Protein AF-G9XHH0-F1 (afdb_monomer_lite)

Organism: NCBI:txid537010

Radius of gyration: 27.5 Å; chains: 1; bounding box: 65×53×98 Å

Sequence (251 aa):
MNNGLTACKVCGEEVAKGAKACPKCGADNRSFFARHKVLTVILAFILLGSAGSVLGEDGNKSELTSEPVTLTPQVEVSDIESPTTPTPPVVQQEGLNVGQDTDTPLEKPIELDSETKERIKAKLDKLEALEKLEEQKNFMMCIAQDDLEGYTWGEECLYPDTWKQAYMKANYNGNLVLSILGSDLDIYLAFGNSEYSLVWASADLTYEAFKSGKMEEVMPREQYDKIVNRLNAVKKRLGFLYAKREYIIED

pLDDT: mean 70.55, std 23.29, range [23.98, 97.19]

Foldseek 3Di:
DPPQWDAAPPPRDTDGNPDQADPPPRHGRDDPCVVCVVVVVLVVCVVVVVVVPPPDDDDDDDDPDDDDDDDDDDDDDDDDDDDDDDDDDDDDDDDDDPDDDDDDDDDDPPPQDPVNVVVVVVVVVVVVVVVVVVVLLLQLLLQVQLQLVCLVVVHDHDCNVVSVVLCVVVVNDPLVSSVVVSVQLVVCVVPVDGPVNVSNVSSNSVVVCVVVVVVVVVDDPVVVVVVLVSSQVSSVVCCVVPDDDDDRPDD

Structure (mmCIF, N/CA/C/O backbone):
data_AF-G9XHH0-F1
#
_entry.id   AF-G9XHH0-F1
#
loop_
_atom_site.group_PDB
_atom_site.id
_atom_site.type_symbol
_atom_site.label_atom_id
_atom_site.label_alt_id
_atom_site.label_comp_id
_atom_site.label_asym_id
_atom_site.label_entity_id
_atom_site.label_seq_id
_atom_site.pdbx_PDB_ins_code
_atom_site.Cartn_x
_atom_site.Cartn_y
_atom_site.Cartn_z
_atom_site.occupancy
_atom_site.B_iso_or_equiv
_atom_site.auth_seq_id
_atom_site.auth_comp_id
_atom_site.auth_asym_id
_atom_site.auth_atom_id
_atom_site.pdbx_PDB_model_num
ATOM 1 N N . MET A 1 1 ? -5.392 6.181 -47.393 1.00 38.31 1 MET A N 1
ATOM 2 C CA . MET A 1 1 ? -4.781 4.917 -46.930 1.00 38.31 1 MET A CA 1
ATOM 3 C C . MET A 1 1 ? -4.072 5.230 -45.630 1.00 38.31 1 MET A C 1
ATOM 5 O O . MET A 1 1 ? -3.113 5.987 -45.647 1.00 38.31 1 MET A O 1
ATOM 9 N N . ASN A 1 2 ? -4.611 4.780 -44.498 1.00 47.97 2 ASN A N 1
ATOM 10 C CA . ASN A 1 2 ? -4.023 5.083 -43.197 1.00 47.97 2 ASN A CA 1
ATOM 11 C C . ASN A 1 2 ? -3.006 3.989 -42.914 1.00 47.97 2 ASN A C 1
ATOM 13 O O . ASN A 1 2 ? -3.394 2.876 -42.568 1.00 47.97 2 ASN A O 1
ATOM 17 N N . ASN A 1 3 ? -1.729 4.290 -43.126 1.00 57.91 3 ASN A N 1
ATOM 18 C CA . ASN A 1 3 ? -0.643 3.340 -42.923 1.00 57.91 3 ASN A CA 1
ATOM 19 C C . ASN A 1 3 ? -0.745 2.824 -41.482 1.00 57.91 3 ASN A C 1
ATOM 21 O O . ASN A 1 3 ? -0.647 3.585 -40.513 1.00 57.91 3 ASN A O 1
ATOM 25 N N . GLY A 1 4 ? -1.076 1.541 -41.348 1.00 67.06 4 GLY A N 1
ATOM 26 C CA . GLY A 1 4 ? -1.374 0.877 -40.083 1.00 67.06 4 GLY A CA 1
ATOM 27 C C . GLY A 1 4 ? -0.122 0.606 -39.263 1.00 67.06 4 GLY A C 1
ATOM 28 O O . GLY A 1 4 ? -0.042 -0.446 -38.649 1.00 67.06 4 GLY A O 1
ATOM 29 N N . LEU A 1 5 ? 0.858 1.507 -39.286 1.00 78.19 5 LEU A N 1
ATOM 30 C CA . LEU A 1 5 ? 2.172 1.358 -38.676 1.00 78.19 5 LEU A CA 1
ATOM 31 C C . LEU A 1 5 ? 2.407 2.513 -37.690 1.00 78.19 5 LEU A C 1
ATOM 33 O O . LEU A 1 5 ? 1.898 3.621 -37.868 1.00 78.19 5 LEU A O 1
ATOM 37 N N . THR A 1 6 ? 3.119 2.229 -36.609 1.00 80.19 6 THR A N 1
ATOM 38 C CA . THR A 1 6 ? 3.572 3.155 -35.572 1.00 80.19 6 THR A CA 1
ATOM 39 C C . THR A 1 6 ? 5.026 2.835 -35.253 1.00 80.19 6 THR A C 1
ATOM 41 O O . THR A 1 6 ? 5.406 1.668 -35.244 1.00 80.19 6 THR A O 1
ATOM 44 N N . ALA A 1 7 ? 5.844 3.846 -34.972 1.00 81.44 7 ALA A N 1
ATOM 45 C CA . ALA A 1 7 ? 7.230 3.614 -34.581 1.00 81.44 7 ALA A CA 1
ATOM 46 C C . ALA A 1 7 ? 7.304 2.949 -33.195 1.00 81.44 7 ALA A C 1
ATOM 48 O O . ALA A 1 7 ? 6.532 3.276 -32.286 1.00 81.44 7 ALA A O 1
ATOM 49 N N . CYS A 1 8 ? 8.236 2.014 -33.030 1.00 81.62 8 CYS A N 1
ATOM 50 C CA . CYS A 1 8 ? 8.561 1.420 -31.747 1.00 81.62 8 CYS A CA 1
ATOM 51 C C . CYS A 1 8 ? 9.197 2.473 -30.840 1.00 81.62 8 CYS A C 1
ATOM 53 O O . CYS A 1 8 ? 10.160 3.130 -31.225 1.00 81.62 8 CYS A O 1
ATOM 55 N N . LYS A 1 9 ? 8.711 2.569 -29.600 1.00 76.12 9 LYS A N 1
ATOM 56 C CA . LYS A 1 9 ? 9.161 3.576 -28.626 1.00 76.12 9 LYS A CA 1
ATOM 57 C C . LYS A 1 9 ? 10.628 3.429 -28.206 1.00 76.12 9 LYS A C 1
ATOM 59 O O . LYS A 1 9 ? 11.198 4.377 -27.687 1.00 76.12 9 LYS A O 1
ATOM 64 N N . VAL A 1 10 ? 11.216 2.246 -28.398 1.00 80.88 10 VAL A N 1
ATOM 65 C CA . VAL A 1 10 ? 12.577 1.920 -27.939 1.00 80.88 10 VAL A CA 1
ATOM 66 C C . VAL A 1 10 ? 13.574 1.895 -29.091 1.00 80.88 10 VAL A C 1
ATOM 68 O O . VAL A 1 10 ? 14.634 2.498 -28.999 1.00 80.88 10 VAL A O 1
ATOM 71 N N . CYS A 1 11 ? 13.250 1.192 -30.180 1.00 82.44 11 CYS A N 1
ATOM 72 C CA . CYS A 1 11 ? 14.187 1.003 -31.292 1.00 82.44 11 CYS A CA 1
ATOM 73 C C . CYS A 1 11 ? 13.839 1.801 -32.555 1.00 82.44 11 CYS A C 1
ATOM 75 O O . CYS A 1 11 ? 14.568 1.706 -33.538 1.00 82.44 11 CYS A O 1
ATOM 77 N N . GLY A 1 12 ? 12.728 2.546 -32.559 1.00 81.06 12 GLY A N 1
ATOM 78 C CA . GLY A 1 12 ? 12.307 3.383 -33.687 1.00 81.06 12 GLY A CA 1
ATOM 79 C C . GLY A 1 12 ? 11.765 2.631 -34.908 1.00 81.06 12 GLY A C 1
ATOM 80 O O . GLY A 1 12 ? 11.319 3.273 -35.850 1.00 81.06 12 GLY A O 1
ATOM 81 N N . GLU A 1 13 ? 11.768 1.296 -34.902 1.00 84.19 13 GLU A N 1
ATOM 82 C CA . GLU A 1 13 ? 11.304 0.475 -36.029 1.00 84.19 13 GLU A CA 1
ATOM 83 C C . GLU A 1 13 ? 9.795 0.618 -36.270 1.00 84.19 13 GLU A C 1
ATOM 85 O O . GLU A 1 13 ? 9.028 0.757 -35.317 1.00 84.19 13 GLU A O 1
ATOM 90 N N . GLU A 1 14 ? 9.342 0.529 -37.520 1.00 85.00 14 GLU A N 1
ATOM 91 C CA . GLU A 1 14 ? 7.914 0.567 -37.841 1.00 85.00 14 GLU A CA 1
ATOM 92 C C . GLU A 1 14 ? 7.216 -0.740 -37.433 1.00 85.00 14 GLU A C 1
ATOM 94 O O . GLU A 1 14 ? 7.566 -1.836 -37.865 1.00 85.00 14 GLU A O 1
ATOM 99 N N . VAL A 1 15 ? 6.195 -0.631 -36.585 1.00 83.75 15 VAL A N 1
ATOM 100 C CA . VAL A 1 15 ? 5.432 -1.760 -36.045 1.00 83.75 15 VAL A CA 1
ATOM 101 C C . VAL A 1 15 ? 3.947 -1.565 -36.332 1.00 83.75 15 VAL A C 1
ATOM 103 O O . VAL A 1 15 ? 3.441 -0.451 -36.267 1.00 83.75 15 VAL A O 1
ATOM 106 N N . ALA A 1 16 ? 3.209 -2.636 -36.625 1.00 78.94 16 ALA A N 1
ATOM 107 C CA . ALA A 1 16 ? 1.766 -2.551 -36.846 1.00 78.94 16 ALA A CA 1
ATOM 108 C C . ALA A 1 16 ? 1.028 -1.878 -35.666 1.00 78.94 16 ALA A C 1
ATOM 110 O O . ALA A 1 16 ? 1.275 -2.181 -34.496 1.00 78.94 16 ALA A O 1
ATOM 111 N N . LYS A 1 17 ? 0.086 -0.978 -35.970 1.00 69.25 17 LYS A N 1
ATOM 112 C CA . LYS A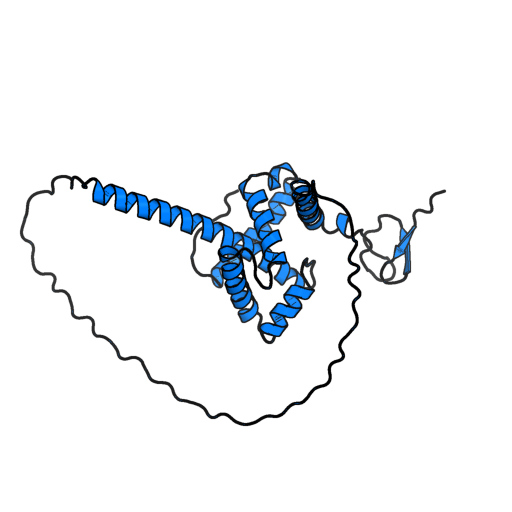 1 17 ? -0.816 -0.344 -35.000 1.00 69.25 17 LYS A CA 1
ATOM 113 C C . LYS A 1 17 ? -1.601 -1.442 -34.281 1.00 69.25 17 LYS A C 1
ATOM 115 O O . LYS A 1 17 ? -2.394 -2.145 -34.896 1.00 69.25 17 LYS A O 1
ATOM 120 N N . GLY A 1 18 ? -1.355 -1.587 -32.978 1.00 66.00 18 GLY A N 1
ATOM 121 C CA . GLY A 1 18 ? -1.962 -2.624 -32.136 1.00 66.00 18 GLY A CA 1
ATOM 122 C C . GLY A 1 18 ? -1.071 -3.839 -31.853 1.00 66.00 18 GLY A C 1
ATOM 123 O O . GLY A 1 18 ? -1.484 -4.726 -31.105 1.00 66.00 18 GLY A O 1
ATOM 124 N N . ALA A 1 19 ? 0.154 -3.890 -32.388 1.00 70.38 19 ALA A N 1
ATOM 125 C CA . ALA A 1 19 ? 1.113 -4.924 -32.020 1.00 70.38 19 ALA A CA 1
ATOM 126 C C . ALA A 1 19 ? 1.510 -4.801 -30.542 1.00 70.38 19 ALA A C 1
ATOM 128 O O . ALA A 1 19 ? 1.906 -3.736 -30.065 1.00 70.38 19 ALA A O 1
ATOM 129 N N . LYS A 1 20 ? 1.414 -5.922 -29.821 1.00 67.69 20 LYS A N 1
ATOM 130 C CA . LYS A 1 20 ? 1.718 -5.995 -28.387 1.00 67.69 20 LYS A CA 1
ATOM 131 C C . LYS A 1 20 ? 3.214 -5.895 -28.100 1.00 67.69 20 LYS A C 1
ATOM 133 O O . LYS A 1 20 ? 3.584 -5.363 -27.069 1.00 67.69 20 LYS A O 1
ATOM 138 N N . ALA A 1 21 ? 4.061 -6.370 -29.005 1.00 77.06 21 ALA A N 1
ATOM 139 C CA . ALA A 1 21 ? 5.510 -6.335 -28.860 1.00 77.06 21 ALA A CA 1
ATOM 140 C C . ALA A 1 21 ? 6.172 -5.991 -30.195 1.00 77.06 21 ALA A C 1
ATOM 142 O O . ALA A 1 21 ? 5.662 -6.339 -31.262 1.00 77.06 21 ALA A O 1
ATOM 143 N N . CYS A 1 22 ? 7.300 -5.288 -30.132 1.00 81.44 22 CYS A N 1
ATOM 144 C CA . CYS A 1 22 ? 8.145 -5.033 -31.286 1.00 81.44 22 CYS A CA 1
ATOM 145 C C . CYS A 1 22 ? 8.811 -6.342 -31.742 1.00 81.44 22 CYS A C 1
ATOM 147 O O . CYS A 1 22 ? 9.471 -6.984 -30.926 1.00 81.44 22 CYS A O 1
ATOM 149 N N . PRO A 1 23 ? 8.733 -6.717 -33.030 1.00 79.38 23 PRO A N 1
ATOM 150 C CA . PRO A 1 23 ? 9.382 -7.930 -33.533 1.00 79.38 23 PRO A CA 1
ATOM 151 C C . PRO A 1 23 ? 10.917 -7.840 -33.545 1.00 79.38 23 PRO A C 1
ATOM 153 O O . PRO A 1 23 ? 11.580 -8.870 -33.582 1.00 79.38 23 PRO A O 1
ATOM 156 N N . LYS A 1 24 ? 11.488 -6.627 -33.516 1.00 81.06 24 LYS A N 1
ATOM 157 C CA . LYS A 1 24 ? 12.938 -6.401 -33.608 1.00 81.06 24 LYS A CA 1
ATOM 158 C C . LYS A 1 24 ? 13.632 -6.360 -32.247 1.00 81.06 24 LYS A C 1
ATOM 160 O O . LYS A 1 24 ? 14.689 -6.956 -32.089 1.00 81.06 24 LYS A O 1
ATOM 165 N N . CYS A 1 25 ? 13.063 -5.646 -31.275 1.00 81.88 25 CYS A N 1
ATOM 166 C CA . CYS A 1 25 ? 13.674 -5.474 -29.951 1.00 81.88 25 CYS A CA 1
ATOM 167 C C . CYS A 1 25 ? 12.882 -6.111 -28.801 1.00 81.88 25 CYS A C 1
ATOM 169 O O . CYS A 1 25 ? 13.301 -6.007 -27.654 1.00 81.88 25 CYS A O 1
ATOM 171 N N . GLY A 1 26 ? 11.716 -6.710 -29.067 1.00 74.88 26 GLY A N 1
ATOM 172 C CA . GLY A 1 26 ? 10.859 -7.312 -28.039 1.00 74.88 26 GLY A CA 1
ATOM 173 C C . GLY A 1 26 ? 10.134 -6.314 -27.128 1.00 74.88 26 GLY A C 1
ATOM 174 O O . GLY A 1 26 ? 9.283 -6.727 -26.346 1.00 74.88 26 GLY A O 1
ATOM 175 N N . ALA A 1 27 ? 10.414 -5.010 -27.234 1.00 74.75 27 ALA A N 1
ATOM 176 C CA . ALA A 1 27 ? 9.788 -3.996 -26.389 1.00 74.75 27 ALA A CA 1
ATOM 177 C C . ALA A 1 27 ? 8.272 -3.917 -26.629 1.00 74.75 27 ALA A C 1
ATOM 179 O O . ALA A 1 27 ? 7.813 -3.861 -27.774 1.00 74.75 27 ALA A O 1
ATOM 180 N N . ASP A 1 28 ? 7.488 -3.893 -25.552 1.00 74.88 28 ASP A N 1
ATOM 181 C CA . ASP A 1 28 ? 6.032 -3.779 -25.641 1.00 74.88 28 ASP A CA 1
ATOM 182 C C . ASP A 1 28 ? 5.627 -2.329 -25.965 1.00 74.88 28 ASP A C 1
ATOM 184 O O . ASP A 1 28 ? 5.995 -1.370 -25.283 1.00 74.88 28 ASP A O 1
ATOM 188 N N . ASN A 1 29 ? 4.906 -2.188 -27.080 1.00 70.44 29 ASN A N 1
ATOM 189 C CA . ASN A 1 29 ? 4.543 -0.913 -27.698 1.00 70.44 29 ASN A CA 1
ATOM 190 C C . ASN A 1 29 ? 3.101 -0.480 -27.388 1.00 70.44 29 ASN A C 1
ATOM 192 O O . ASN A 1 29 ? 2.638 0.520 -27.947 1.00 70.44 29 ASN A O 1
ATOM 196 N N . ARG A 1 30 ? 2.371 -1.180 -26.506 1.00 70.06 30 ARG A N 1
ATOM 197 C CA . ARG A 1 30 ? 1.019 -0.757 -26.108 1.00 70.06 30 ARG A CA 1
ATOM 198 C C . ARG A 1 30 ? 1.047 0.642 -25.486 1.00 70.06 30 ARG A C 1
ATOM 200 O O . ARG A 1 30 ? 2.052 1.099 -24.929 1.00 70.06 30 ARG A O 1
ATOM 207 N N . SER A 1 31 ? -0.053 1.381 -25.639 1.00 61.78 31 SER A N 1
ATOM 208 C CA . SER A 1 31 ? -0.223 2.643 -24.917 1.00 61.78 31 SER A CA 1
ATOM 209 C C . SER A 1 31 ? -0.252 2.354 -23.415 1.00 61.78 31 SER A C 1
ATOM 211 O O . SER A 1 31 ? -0.786 1.328 -22.995 1.00 61.78 31 SER A O 1
ATOM 213 N N . PHE A 1 32 ? 0.322 3.259 -22.618 1.00 57.62 32 PHE A N 1
ATOM 214 C CA . PHE A 1 32 ? 0.373 3.149 -21.156 1.00 57.62 32 PHE A CA 1
ATOM 215 C C . PHE A 1 32 ? -1.023 2.862 -20.574 1.00 57.62 32 PHE A C 1
ATOM 217 O O . PHE A 1 32 ? -1.194 1.937 -19.790 1.00 57.62 32 PHE A O 1
ATOM 224 N N . PHE A 1 33 ? -2.046 3.538 -21.106 1.00 51.91 33 PHE A N 1
ATOM 225 C CA . PHE A 1 33 ? -3.445 3.352 -20.721 1.00 51.91 33 PHE A CA 1
ATOM 226 C C . PHE A 1 33 ? -4.056 1.992 -21.107 1.00 51.91 33 PHE A C 1
ATOM 228 O O . PHE A 1 33 ? -4.889 1.437 -20.398 1.00 51.91 33 PHE A O 1
ATOM 235 N N . ALA A 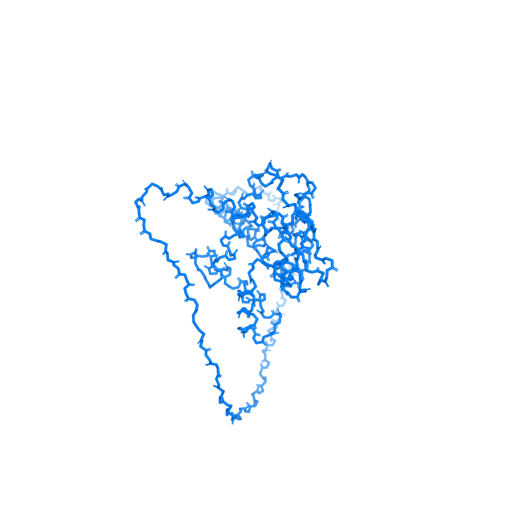1 34 ? -3.650 1.411 -22.241 1.00 56.09 34 ALA A N 1
ATOM 236 C CA . ALA A 1 34 ? -4.140 0.091 -22.645 1.00 56.09 34 ALA A CA 1
ATOM 237 C C . ALA A 1 34 ? -3.433 -1.051 -21.900 1.00 56.09 34 ALA A C 1
ATOM 239 O O . ALA A 1 34 ? -3.969 -2.162 -21.831 1.00 56.09 34 ALA A O 1
ATOM 240 N N . ARG A 1 35 ? -2.225 -0.783 -21.392 1.00 55.31 35 ARG A N 1
ATOM 241 C CA . ARG A 1 35 ? -1.3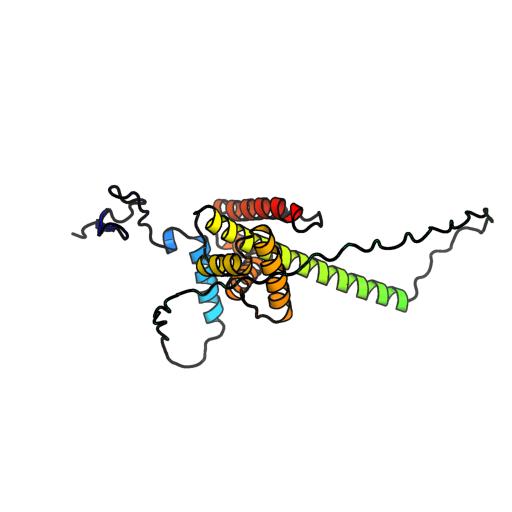78 -1.739 -20.682 1.00 55.31 35 ARG A CA 1
ATOM 242 C C . ARG A 1 35 ? -1.684 -1.761 -19.187 1.00 55.31 35 ARG A C 1
ATOM 244 O O . ARG A 1 35 ? -1.926 -2.834 -18.650 1.00 55.31 35 ARG A O 1
ATOM 251 N N . HIS A 1 36 ? -1.827 -0.592 -18.570 1.00 61.66 36 HIS A N 1
ATOM 252 C CA . HIS A 1 36 ? -2.161 -0.468 -17.160 1.00 61.66 36 HIS A CA 1
ATOM 253 C C . HIS A 1 36 ? -3.613 0.001 -16.983 1.00 61.66 36 HIS A C 1
ATOM 255 O O . HIS A 1 36 ? -3.905 1.172 -16.737 1.00 61.66 36 HIS A O 1
ATOM 261 N N . LYS A 1 37 ? -4.560 -0.929 -17.142 1.00 57.81 37 LYS A N 1
ATOM 262 C CA . LYS A 1 37 ? -6.000 -0.622 -17.061 1.00 57.81 37 LYS A CA 1
ATOM 263 C C . LYS A 1 37 ? -6.444 -0.242 -15.645 1.00 57.81 37 LYS A C 1
ATOM 265 O O . LYS A 1 37 ? -7.266 0.651 -15.502 1.00 57.81 37 LYS A O 1
ATOM 270 N N . VAL A 1 38 ? -5.830 -0.837 -14.621 1.00 56.69 38 VAL A N 1
ATOM 271 C CA . VAL A 1 38 ? -6.052 -0.479 -13.207 1.00 56.69 38 VAL A CA 1
ATOM 272 C C . VAL A 1 38 ? -5.549 0.939 -12.924 1.00 56.69 38 VAL A C 1
ATOM 274 O O . VAL A 1 38 ? -6.286 1.761 -12.403 1.00 56.69 38 VAL A O 1
ATOM 277 N N . LEU A 1 39 ? -4.351 1.275 -13.400 1.00 59.84 39 LEU A N 1
ATOM 278 C CA . LEU A 1 39 ? -3.773 2.626 -13.372 1.00 59.84 39 LEU A CA 1
ATOM 279 C C . LEU A 1 39 ? -4.599 3.661 -14.131 1.00 59.84 39 LEU A C 1
ATOM 281 O O . LEU A 1 39 ? -4.709 4.799 -13.701 1.00 59.84 39 LEU A O 1
ATOM 285 N N . THR A 1 40 ? -5.178 3.275 -15.266 1.00 63.62 40 THR A N 1
ATOM 286 C CA . THR A 1 40 ? -6.047 4.157 -16.052 1.00 63.62 40 THR A CA 1
ATOM 287 C C . THR A 1 40 ? -7.329 4.460 -15.299 1.00 63.62 40 THR A C 1
ATOM 289 O O . THR A 1 40 ? -7.819 5.576 -15.381 1.00 63.62 40 THR A O 1
ATOM 292 N N . VAL A 1 41 ? -7.849 3.490 -14.547 1.00 62.28 41 VAL A N 1
ATOM 293 C CA . VAL A 1 41 ? -9.034 3.653 -13.704 1.00 62.28 41 VAL A CA 1
ATOM 294 C C . VAL A 1 41 ? -8.703 4.445 -12.436 1.00 62.28 41 VAL A C 1
ATOM 296 O O . VAL A 1 41 ? -9.423 5.388 -12.144 1.00 62.28 41 VAL A O 1
ATOM 299 N N . ILE A 1 42 ? -7.591 4.169 -11.745 1.00 69.88 42 ILE A N 1
ATOM 300 C CA . ILE A 1 42 ? -7.118 4.964 -10.594 1.00 69.88 42 ILE A CA 1
ATOM 301 C C . ILE A 1 42 ? -6.859 6.416 -11.021 1.00 69.88 42 ILE A C 1
ATOM 303 O O . ILE A 1 42 ? -7.360 7.343 -10.394 1.00 69.88 42 ILE A O 1
ATOM 307 N N . LEU A 1 43 ? -6.160 6.634 -12.138 1.00 68.50 43 LEU A N 1
ATOM 308 C CA . LEU A 1 43 ? -5.935 7.967 -12.696 1.00 68.50 43 LEU A CA 1
ATOM 309 C C . LEU A 1 43 ? -7.240 8.619 -13.171 1.00 68.50 43 LEU A C 1
ATOM 311 O O . LEU A 1 43 ? -7.425 9.813 -12.964 1.00 68.50 43 LEU A O 1
ATOM 315 N N . ALA A 1 44 ? -8.163 7.864 -13.773 1.00 69.06 44 ALA A N 1
ATOM 316 C CA . ALA A 1 44 ? -9.481 8.380 -14.129 1.00 69.06 44 ALA A CA 1
ATOM 317 C C . ALA A 1 44 ? -10.271 8.786 -12.881 1.00 69.06 44 ALA A C 1
ATOM 319 O O . ALA A 1 44 ? -10.865 9.852 -12.897 1.00 69.06 44 ALA A O 1
ATOM 320 N N . PHE A 1 45 ? -10.233 8.019 -11.790 1.00 69.00 45 PHE A N 1
ATOM 321 C CA . PHE A 1 45 ? -10.863 8.386 -10.520 1.00 69.00 45 PHE A CA 1
ATOM 322 C C . PHE A 1 45 ? -10.193 9.590 -9.855 1.00 69.00 45 PHE A C 1
ATOM 324 O O . PHE A 1 45 ? -10.897 10.429 -9.308 1.00 69.00 45 PHE A O 1
ATOM 331 N N . ILE A 1 46 ? -8.873 9.742 -9.967 1.00 68.00 46 ILE A N 1
ATOM 332 C CA . ILE A 1 46 ? -8.156 10.951 -9.532 1.00 68.00 46 ILE A CA 1
ATOM 333 C C . ILE A 1 46 ? -8.586 12.174 -10.370 1.00 68.00 46 ILE A C 1
ATOM 335 O O . ILE A 1 46 ? -8.816 13.249 -9.820 1.00 68.00 46 ILE A O 1
ATOM 339 N N . LEU A 1 47 ? -8.753 12.020 -11.691 1.00 63.31 47 LEU A N 1
ATOM 340 C CA . LEU A 1 47 ? -9.195 13.089 -12.605 1.00 63.31 47 LEU A CA 1
ATOM 341 C C . LEU A 1 47 ? -10.700 13.409 -12.503 1.00 63.31 47 LEU A C 1
ATOM 343 O O . LEU A 1 47 ? -11.103 14.555 -12.670 1.00 63.31 47 LEU A O 1
ATOM 347 N N . LEU A 1 48 ? -11.544 12.414 -12.229 1.00 63.25 48 LEU A N 1
ATOM 348 C CA . LEU A 1 48 ? -12.982 12.579 -11.984 1.00 63.25 48 LEU A CA 1
ATOM 349 C C . LEU A 1 48 ? -13.246 13.095 -10.562 1.00 63.25 48 LEU A C 1
ATOM 351 O O . LEU A 1 48 ? -14.186 13.856 -10.355 1.00 63.25 48 LEU A O 1
ATOM 355 N N . GLY A 1 49 ? -12.398 12.733 -9.598 1.00 52.50 49 GLY A N 1
ATOM 356 C CA . GLY A 1 49 ? -12.431 13.226 -8.221 1.00 52.50 49 GLY A CA 1
ATOM 357 C C . GLY A 1 49 ? -11.967 14.678 -8.093 1.00 52.50 49 GLY A C 1
ATOM 358 O O . GLY A 1 49 ? -12.518 15.420 -7.285 1.00 52.50 49 GLY A O 1
ATOM 359 N N . SER A 1 50 ? -11.035 15.135 -8.938 1.00 51.81 50 SER A N 1
ATOM 360 C CA . SER A 1 50 ? -10.654 16.554 -8.998 1.00 51.81 50 SER A CA 1
ATOM 361 C C . SER A 1 50 ? -11.702 17.436 -9.689 1.00 51.81 50 SER A C 1
ATOM 363 O O . SER A 1 50 ? -11.781 18.629 -9.397 1.00 51.81 50 SER A O 1
ATOM 365 N N . ALA A 1 51 ? -12.591 16.866 -10.512 1.00 48.19 51 ALA A N 1
ATOM 366 C CA . ALA A 1 51 ? -13.731 17.595 -11.077 1.00 48.19 51 ALA A CA 1
ATOM 367 C C . ALA A 1 51 ? -14.812 17.958 -10.031 1.00 48.19 51 ALA A C 1
ATOM 369 O O . ALA A 1 51 ? -15.702 18.752 -10.331 1.00 48.19 51 ALA A O 1
ATOM 370 N N . GLY A 1 52 ? -14.726 17.435 -8.800 1.00 48.09 52 GLY A N 1
ATOM 371 C CA . GLY A 1 52 ? -15.592 17.819 -7.680 1.00 48.09 52 GLY A CA 1
ATOM 372 C C . GLY A 1 52 ? -15.180 19.101 -6.943 1.00 48.09 52 GLY A C 1
ATOM 373 O O . GLY A 1 52 ? -15.976 19.605 -6.154 1.00 48.09 52 GLY A O 1
ATOM 374 N N . SER A 1 53 ? -13.985 19.650 -7.206 1.00 48.31 53 SER A N 1
ATOM 375 C CA . SER A 1 53 ? -13.438 20.772 -6.417 1.00 48.31 53 SER A CA 1
ATOM 376 C C . SER A 1 53 ? -12.822 21.914 -7.231 1.00 48.31 53 SER A C 1
ATOM 378 O O . SER A 1 53 ? -12.135 22.753 -6.657 1.00 48.31 53 SER A O 1
ATOM 380 N N . VAL A 1 54 ? -13.070 22.010 -8.543 1.00 45.16 54 VAL A N 1
ATOM 381 C CA . VAL A 1 54 ? -12.553 23.132 -9.353 1.00 45.16 54 VAL A CA 1
ATOM 382 C C . VAL A 1 54 ? -13.668 23.807 -10.157 1.00 45.16 54 VAL A C 1
ATOM 384 O O . VAL A 1 54 ? -13.680 23.803 -11.383 1.00 45.16 54 VAL A O 1
ATOM 387 N N . LEU A 1 55 ? -14.611 24.437 -9.447 1.00 48.41 55 LEU A N 1
ATOM 388 C CA . LEU A 1 55 ? -15.103 25.750 -9.874 1.00 48.41 55 LEU A CA 1
ATOM 389 C C . LEU A 1 55 ? -14.251 26.793 -9.147 1.00 48.41 55 LEU A C 1
ATOM 391 O O . LEU A 1 55 ? -14.540 27.164 -8.013 1.00 48.41 55 LEU A O 1
ATOM 395 N N . GLY A 1 56 ? -13.165 27.207 -9.791 1.00 35.00 56 GLY A N 1
ATOM 396 C CA . GLY A 1 56 ? -12.221 28.169 -9.237 1.00 35.00 56 GLY A CA 1
ATOM 397 C C . GLY A 1 56 ? -11.030 28.377 -10.161 1.00 35.00 56 GLY A C 1
ATOM 398 O O . GLY A 1 56 ? -9.988 27.780 -9.948 1.00 35.00 56 GLY A O 1
ATOM 399 N N . GLU A 1 57 ? -11.266 29.178 -11.198 1.00 33.69 57 GLU A N 1
ATOM 400 C CA . GLU A 1 57 ? -10.345 30.131 -11.834 1.00 33.69 57 GLU A CA 1
ATOM 401 C C . GLU A 1 57 ? -8.925 29.680 -12.262 1.00 33.69 57 GLU A C 1
ATOM 403 O O . GLU A 1 57 ? -8.026 29.443 -11.464 1.00 33.69 57 GLU A O 1
ATOM 408 N N . ASP A 1 58 ? -8.766 29.634 -13.588 1.00 39.44 58 ASP A N 1
ATOM 409 C CA . ASP A 1 58 ? -7.600 29.930 -14.429 1.00 39.44 58 ASP A CA 1
ATOM 410 C C . ASP A 1 58 ? -6.156 29.743 -13.914 1.00 39.44 58 ASP A C 1
ATOM 412 O O . ASP A 1 58 ? -5.608 30.524 -13.144 1.00 39.44 58 ASP A O 1
ATOM 416 N N . GLY A 1 59 ? -5.459 28.842 -14.620 1.00 35.38 59 GLY A N 1
ATOM 417 C CA . GLY A 1 59 ? -4.160 29.157 -15.219 1.00 35.38 59 GLY A CA 1
ATOM 418 C C . GLY A 1 59 ? -2.918 28.906 -14.365 1.00 35.38 59 GLY A C 1
ATOM 419 O O . GLY A 1 59 ? -2.497 29.758 -13.598 1.00 35.38 59 GLY A O 1
ATOM 420 N N . ASN A 1 60 ? -2.222 27.795 -14.623 1.00 29.47 60 ASN A N 1
ATOM 421 C CA . ASN A 1 60 ? -0.910 27.787 -15.291 1.00 29.47 60 ASN A CA 1
ATOM 422 C C . ASN A 1 60 ? -0.366 26.346 -15.326 1.00 29.47 60 ASN A C 1
ATOM 424 O O . ASN A 1 60 ? -0.328 25.648 -14.315 1.00 29.47 60 ASN A O 1
ATOM 428 N N . LYS A 1 61 ? 0.063 25.899 -16.508 1.00 37.34 61 LYS A N 1
ATOM 429 C CA . LYS A 1 61 ? 0.789 24.640 -16.694 1.00 37.34 61 LYS A CA 1
ATOM 430 C C . LYS A 1 61 ? 2.186 24.823 -16.102 1.00 37.34 61 LYS A C 1
ATOM 432 O O . LYS A 1 61 ? 3.010 25.503 -16.702 1.00 37.34 61 LYS A O 1
ATOM 437 N N . SER A 1 62 ? 2.454 24.226 -14.944 1.00 31.03 62 SER A N 1
ATOM 438 C CA . SER A 1 62 ? 3.824 24.132 -14.438 1.00 31.03 62 SER A CA 1
ATOM 439 C C . SER A 1 62 ? 4.503 22.917 -15.066 1.00 31.03 62 SER A C 1
ATOM 441 O O . SER A 1 62 ? 4.232 21.765 -14.733 1.00 31.03 62 SER A O 1
ATOM 443 N N . GLU A 1 63 ? 5.323 23.220 -16.064 1.00 29.59 63 GLU A N 1
ATOM 444 C CA . GLU A 1 63 ? 6.286 22.340 -16.709 1.00 29.59 63 GLU A CA 1
ATOM 445 C C . GLU A 1 63 ? 7.382 21.982 -15.691 1.00 29.59 63 GLU A C 1
ATOM 447 O O . GLU A 1 63 ? 8.138 22.845 -15.247 1.00 29.59 63 GLU A O 1
ATOM 452 N N . LEU A 1 64 ? 7.445 20.714 -15.271 1.00 30.09 64 LEU A N 1
ATOM 453 C CA . LEU A 1 64 ? 8.547 20.196 -14.460 1.00 30.09 64 LEU A CA 1
ATOM 454 C C . LEU A 1 64 ? 9.756 19.957 -15.372 1.00 30.09 64 LEU A C 1
ATOM 456 O O . LEU A 1 64 ? 9.934 18.874 -15.927 1.00 30.09 64 LEU A O 1
ATOM 460 N N . THR A 1 65 ? 10.579 20.991 -15.524 1.00 27.23 65 THR A N 1
ATOM 461 C CA . THR A 1 65 ? 11.916 20.886 -16.112 1.00 27.23 65 THR A CA 1
ATOM 462 C C . THR A 1 65 ? 12.851 20.225 -15.105 1.00 27.23 65 THR A C 1
ATOM 464 O O . THR A 1 65 ? 13.202 20.796 -14.075 1.00 27.23 65 THR A O 1
ATOM 467 N N . SER A 1 66 ? 13.247 18.996 -15.415 1.00 36.25 66 SER A N 1
ATOM 468 C CA . SER A 1 66 ? 14.334 18.275 -14.764 1.00 36.25 66 SER A CA 1
ATOM 469 C C . SER A 1 66 ? 15.684 18.821 -15.236 1.00 36.25 66 SER A C 1
ATOM 471 O O . SER A 1 66 ? 15.983 18.722 -16.426 1.00 36.25 66 SER A O 1
ATOM 473 N N . GLU A 1 67 ? 16.529 19.295 -14.320 1.00 34.38 67 GLU A N 1
ATOM 474 C CA . GLU A 1 67 ? 17.976 19.356 -14.555 1.00 34.38 67 GLU A CA 1
ATOM 475 C C . GLU A 1 67 ? 18.764 18.608 -13.463 1.00 34.38 67 GLU A C 1
ATOM 477 O O . GLU A 1 67 ? 18.328 18.548 -12.309 1.00 34.38 67 GLU A O 1
ATOM 482 N N . PRO A 1 68 ? 19.891 17.968 -13.835 1.00 30.17 68 PRO A N 1
ATOM 483 C CA . PRO A 1 68 ? 20.547 16.929 -13.050 1.00 30.17 68 PRO A CA 1
ATOM 484 C C . PRO A 1 68 ? 21.595 17.502 -12.087 1.00 30.17 68 PRO A C 1
ATOM 486 O O . PRO A 1 68 ? 22.448 18.292 -12.486 1.00 30.17 68 PRO A O 1
ATOM 489 N N . VAL A 1 69 ? 21.612 17.034 -10.834 1.00 30.88 69 VAL A N 1
ATOM 490 C CA . VAL A 1 69 ? 22.734 17.296 -9.918 1.00 30.88 69 VAL A CA 1
ATOM 491 C C . VAL A 1 69 ? 23.665 16.086 -9.880 1.00 30.88 69 VAL A C 1
ATOM 493 O O . VAL A 1 69 ? 23.332 15.006 -9.395 1.00 30.88 69 VAL A O 1
ATOM 496 N N . THR A 1 70 ? 24.844 16.320 -10.443 1.00 23.98 70 THR A N 1
ATOM 497 C CA . THR A 1 70 ? 26.047 15.489 -10.472 1.00 23.98 70 THR A CA 1
ATOM 498 C C . THR A 1 70 ? 26.534 15.114 -9.067 1.00 23.98 70 THR A C 1
ATOM 500 O O . THR A 1 70 ? 26.709 15.973 -8.208 1.00 23.98 70 THR A O 1
ATOM 503 N N . LEU A 1 71 ? 26.809 13.823 -8.860 1.00 30.23 71 LEU A N 1
ATOM 504 C CA . LEU A 1 71 ? 27.459 13.266 -7.669 1.00 30.23 71 LEU A CA 1
ATOM 505 C C . LEU A 1 71 ? 28.987 13.297 -7.813 1.00 30.23 71 LEU A C 1
ATOM 507 O O . LEU A 1 71 ? 29.512 12.939 -8.869 1.00 30.23 71 LEU A O 1
ATOM 511 N N . THR A 1 72 ? 29.724 13.603 -6.741 1.00 28.25 72 THR A N 1
ATOM 512 C CA . THR A 1 72 ? 31.090 13.070 -6.527 1.00 28.25 72 THR A CA 1
ATOM 513 C C . THR A 1 72 ? 31.401 12.998 -5.014 1.00 28.25 72 THR A C 1
ATOM 515 O O . THR A 1 72 ? 30.891 13.830 -4.265 1.00 28.25 72 THR A O 1
ATOM 518 N N . PRO A 1 73 ? 32.157 11.982 -4.540 1.00 33.28 73 PRO A N 1
ATOM 519 C CA . PRO A 1 73 ? 32.113 11.455 -3.173 1.00 33.28 73 PRO A CA 1
ATOM 520 C C . PRO A 1 73 ? 33.280 11.927 -2.289 1.00 33.28 73 PRO A C 1
ATOM 522 O O . PRO A 1 73 ? 34.345 12.274 -2.796 1.00 33.28 73 PRO A O 1
ATOM 525 N N . GLN A 1 74 ? 33.115 11.837 -0.966 1.00 30.31 74 GLN A N 1
ATOM 526 C CA . GLN A 1 74 ? 34.219 11.782 -0.002 1.00 30.31 74 GLN A CA 1
ATOM 527 C C . GLN A 1 74 ? 33.875 10.752 1.084 1.00 30.31 74 GLN A C 1
ATOM 529 O O . GLN A 1 74 ? 32.822 10.820 1.716 1.00 30.31 74 GLN A O 1
ATOM 534 N N . VAL A 1 75 ? 34.764 9.771 1.225 1.00 32.62 75 VAL A N 1
ATOM 535 C CA . VAL A 1 75 ? 34.818 8.764 2.286 1.00 32.62 75 VAL A CA 1
ATOM 536 C C . VAL A 1 75 ? 35.801 9.283 3.326 1.00 32.62 75 VAL A C 1
ATOM 538 O O . VAL A 1 75 ? 36.927 9.603 2.958 1.00 32.62 75 VAL A O 1
ATOM 541 N N . GLU A 1 76 ? 35.429 9.278 4.603 1.00 30.62 76 GLU A N 1
ATOM 542 C CA . GLU A 1 76 ? 36.411 9.213 5.685 1.00 30.62 76 GLU A CA 1
ATOM 543 C C . GLU A 1 76 ? 35.841 8.394 6.848 1.00 30.62 76 GLU A C 1
ATOM 545 O O . GLU A 1 76 ? 34.724 8.610 7.315 1.00 30.62 76 GLU A O 1
ATOM 550 N N . VAL A 1 77 ? 36.606 7.371 7.222 1.00 30.98 77 VAL A N 1
ATOM 551 C CA . VAL A 1 77 ? 36.329 6.371 8.254 1.00 30.98 77 VAL A CA 1
ATOM 552 C C . VAL A 1 77 ? 36.999 6.837 9.540 1.00 30.98 77 VAL A C 1
ATOM 554 O O . VAL A 1 77 ? 38.155 7.249 9.500 1.00 30.98 77 VAL A O 1
ATOM 557 N N . SER A 1 78 ? 36.319 6.731 10.682 1.00 30.09 78 SER A N 1
ATOM 558 C CA . SER A 1 78 ? 36.961 6.700 12.002 1.00 30.09 78 SER A CA 1
ATOM 559 C C . SER A 1 78 ? 36.088 5.945 13.007 1.00 30.09 78 SER A C 1
ATOM 561 O O . SER A 1 7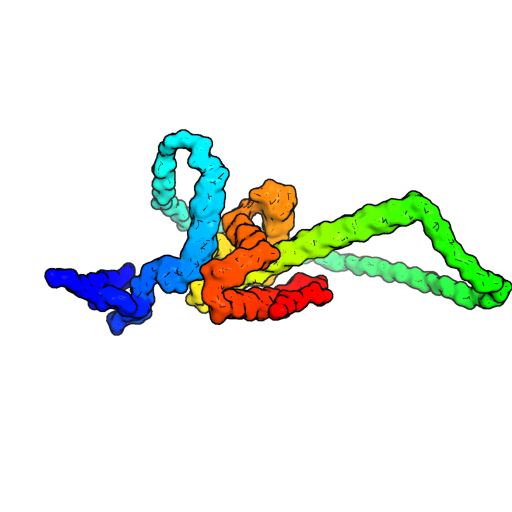8 ? 34.960 6.335 13.295 1.00 30.09 78 SER A O 1
ATOM 563 N N . ASP A 1 79 ? 36.650 4.820 13.443 1.00 28.25 79 ASP A N 1
ATOM 564 C CA . ASP A 1 79 ? 36.469 4.018 14.658 1.00 28.25 79 ASP A CA 1
ATOM 565 C C . ASP A 1 79 ? 35.388 4.421 15.675 1.00 28.25 79 ASP A C 1
ATOM 567 O O . ASP A 1 79 ? 35.484 5.475 16.300 1.00 28.25 79 ASP A O 1
ATOM 571 N N . ILE A 1 80 ? 34.457 3.496 15.969 1.00 31.06 80 ILE A N 1
ATOM 572 C CA . ILE A 1 80 ? 33.769 3.440 17.270 1.00 31.06 80 ILE A CA 1
ATOM 573 C C . ILE A 1 80 ? 33.650 1.992 17.763 1.00 31.06 80 ILE A C 1
ATOM 575 O O . ILE A 1 80 ? 33.118 1.096 17.108 1.00 31.06 80 ILE A O 1
ATOM 579 N N . GLU A 1 81 ? 34.187 1.837 18.964 1.00 31.92 81 GLU A N 1
ATOM 580 C CA . GLU A 1 81 ? 34.278 0.692 19.852 1.00 31.92 81 GLU A CA 1
ATOM 581 C C . GLU A 1 81 ? 32.908 0.189 20.355 1.00 31.92 81 GLU A C 1
ATOM 583 O O . GLU A 1 81 ? 31.943 0.935 20.520 1.00 31.92 81 GLU A O 1
ATOM 588 N N . SER A 1 82 ? 32.852 -1.118 20.603 1.00 34.88 82 SER A N 1
ATOM 589 C CA . SER A 1 82 ? 31.713 -1.900 21.093 1.00 34.88 82 SER A CA 1
ATOM 590 C C . SER A 1 82 ? 31.290 -1.531 22.525 1.00 34.88 82 SER A C 1
ATOM 592 O O . SER A 1 82 ? 32.148 -1.533 23.406 1.00 34.88 82 SER A O 1
ATOM 594 N N . PRO A 1 83 ? 29.984 -1.395 22.835 1.00 31.09 83 PRO A N 1
ATOM 595 C CA . PRO A 1 83 ? 29.494 -1.504 24.201 1.00 31.09 83 PRO A CA 1
ATOM 596 C C . PRO A 1 83 ? 28.680 -2.783 24.430 1.00 31.09 83 PRO A C 1
ATOM 598 O O . PRO A 1 83 ? 27.721 -3.114 23.733 1.00 31.09 83 PRO A O 1
ATOM 601 N N . THR A 1 84 ? 29.110 -3.476 25.474 1.00 28.12 84 THR A N 1
ATOM 602 C CA . THR A 1 84 ? 28.568 -4.685 26.081 1.00 28.12 84 THR A CA 1
ATOM 603 C C . THR A 1 84 ? 27.150 -4.497 26.629 1.00 28.12 84 THR A C 1
ATOM 605 O O . THR A 1 84 ? 26.826 -3.500 27.272 1.00 28.12 84 THR A O 1
ATOM 608 N N . THR A 1 85 ? 26.342 -5.534 26.428 1.00 30.19 85 THR A N 1
ATOM 609 C CA . THR A 1 85 ? 25.047 -5.848 27.045 1.00 30.19 85 THR A CA 1
ATOM 610 C C . THR A 1 85 ? 25.001 -5.650 28.568 1.00 30.19 85 THR A C 1
ATOM 612 O O . THR A 1 85 ? 25.851 -6.199 29.272 1.00 30.19 85 THR A O 1
ATOM 615 N N . PRO A 1 86 ? 23.923 -5.045 29.102 1.00 34.56 86 PRO A N 1
ATOM 616 C CA . PRO A 1 86 ? 23.411 -5.389 30.420 1.00 34.56 86 PRO A CA 1
ATOM 617 C C . PRO A 1 86 ? 22.025 -6.052 30.338 1.00 34.56 86 PRO A C 1
ATOM 619 O O . PRO A 1 86 ? 21.052 -5.515 29.813 1.00 34.56 86 PRO A O 1
ATOM 622 N N . THR A 1 87 ? 21.982 -7.254 30.898 1.00 33.66 87 THR A N 1
ATOM 623 C CA . THR A 1 87 ? 20.824 -8.086 31.235 1.00 33.66 87 THR A CA 1
ATOM 624 C C . THR A 1 87 ? 19.756 -7.327 32.044 1.00 33.66 87 THR A C 1
ATOM 626 O O . THR A 1 87 ? 20.114 -6.690 33.036 1.00 33.66 87 THR A O 1
ATOM 629 N N . PRO A 1 88 ? 18.450 -7.441 31.730 1.00 40.88 88 PRO A N 1
ATOM 630 C CA . PRO A 1 88 ? 17.390 -7.036 32.651 1.00 40.88 88 PRO A CA 1
ATOM 631 C C . PRO A 1 88 ? 17.143 -8.114 33.730 1.00 40.88 88 PRO A C 1
ATOM 633 O O . PRO A 1 88 ? 17.164 -9.310 33.424 1.00 40.88 88 PRO A O 1
ATOM 636 N N . PRO A 1 89 ? 16.909 -7.724 34.997 1.00 36.50 89 PRO A N 1
ATOM 637 C CA . PRO A 1 89 ? 16.730 -8.659 36.097 1.00 36.50 89 PRO A CA 1
ATOM 638 C C . PRO A 1 89 ? 15.357 -9.337 36.061 1.00 36.50 89 PRO A C 1
ATOM 640 O O . PRO A 1 89 ? 14.321 -8.722 35.814 1.00 36.50 89 PRO A O 1
ATOM 643 N N . VAL A 1 90 ? 15.397 -10.629 36.371 1.00 35.06 90 VAL A N 1
ATOM 644 C CA . VAL A 1 90 ? 14.276 -11.516 36.679 1.00 35.06 90 VAL A CA 1
ATOM 645 C C . VAL A 1 90 ? 13.441 -10.922 37.818 1.00 35.06 90 VAL A C 1
ATOM 647 O O . VAL A 1 90 ? 13.930 -10.792 38.939 1.00 35.06 90 VAL A O 1
ATOM 650 N N . VAL A 1 91 ? 12.174 -10.604 37.544 1.00 33.16 91 VAL A N 1
ATOM 651 C CA . VAL A 1 91 ? 11.164 -10.360 38.582 1.00 33.16 91 VAL A CA 1
ATOM 652 C C . VAL A 1 91 ? 10.440 -11.673 38.854 1.00 33.16 91 VAL A C 1
ATOM 654 O O . VAL A 1 91 ? 9.904 -12.316 37.953 1.00 33.16 91 VAL A O 1
ATOM 657 N N . GLN A 1 92 ? 10.503 -12.076 40.117 1.00 31.42 92 GLN A N 1
ATOM 658 C CA . GLN A 1 92 ? 9.946 -13.300 40.671 1.00 31.42 92 GLN A CA 1
ATOM 659 C C . GLN A 1 92 ? 8.417 -13.199 40.715 1.00 31.42 92 GLN A C 1
ATOM 661 O O . GLN A 1 92 ? 7.867 -12.190 41.152 1.00 31.42 92 GLN A O 1
ATOM 666 N N . GLN A 1 93 ? 7.734 -14.247 40.256 1.00 35.19 93 GLN A N 1
ATOM 667 C CA . GLN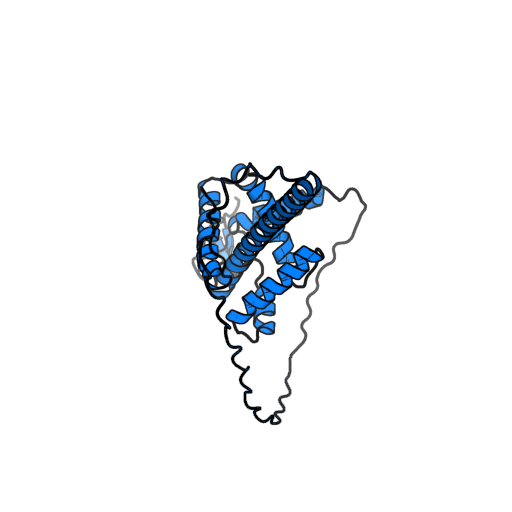 A 1 93 ? 6.301 -14.418 40.468 1.00 35.19 93 GLN A CA 1
ATOM 668 C C . GLN A 1 93 ? 6.086 -14.897 41.907 1.00 35.19 93 GLN A C 1
ATOM 670 O O . GLN A 1 93 ? 6.388 -16.045 42.232 1.00 35.19 93 GLN A O 1
ATOM 675 N N . GLU A 1 94 ? 5.574 -14.022 42.769 1.00 33.88 94 GLU A N 1
ATOM 676 C CA . GLU A 1 94 ? 4.998 -14.434 44.046 1.00 33.88 94 GLU A CA 1
ATOM 677 C C . GLU A 1 94 ? 3.638 -15.085 43.777 1.00 33.88 94 GLU A C 1
ATOM 679 O O . GLU A 1 94 ? 2.748 -14.503 43.154 1.00 33.88 94 GLU A O 1
ATOM 684 N N . GLY A 1 95 ? 3.514 -16.345 44.195 1.00 27.31 95 GLY A N 1
ATOM 685 C CA . GLY A 1 95 ? 2.309 -17.143 44.035 1.00 27.31 95 GLY A CA 1
ATOM 686 C C . GLY A 1 95 ? 1.142 -16.556 44.821 1.00 27.31 95 GLY A C 1
ATOM 687 O O . GLY A 1 95 ? 1.220 -16.376 46.036 1.00 27.31 95 GLY A O 1
ATOM 688 N N . LEU A 1 96 ? 0.030 -16.311 44.128 1.00 28.47 96 LEU A N 1
ATOM 689 C CA . LEU A 1 96 ? -1.243 -16.063 44.783 1.00 28.47 96 LEU A CA 1
ATOM 690 C C . LEU A 1 96 ? -1.791 -17.413 45.257 1.00 28.47 96 LEU A C 1
ATOM 692 O O . LEU A 1 96 ? -2.193 -18.259 44.459 1.00 28.47 96 LEU A O 1
ATOM 696 N N . ASN A 1 97 ? -1.724 -17.618 46.571 1.00 35.75 97 ASN A N 1
ATOM 697 C CA . ASN A 1 97 ? -2.276 -18.774 47.263 1.00 35.75 97 ASN A CA 1
ATOM 698 C C . ASN A 1 97 ? -3.760 -18.954 46.913 1.00 35.75 97 ASN A C 1
ATOM 700 O O . ASN A 1 97 ? -4.587 -18.092 47.210 1.00 35.75 97 ASN A O 1
ATOM 704 N N . VAL A 1 98 ? -4.086 -20.109 46.330 1.00 36.69 98 VAL A N 1
ATOM 705 C CA . VAL A 1 98 ? -5.452 -20.636 46.254 1.00 36.69 98 VAL A CA 1
ATOM 706 C C . VAL A 1 98 ? -5.847 -21.050 47.670 1.00 36.69 98 VAL A C 1
ATOM 708 O O . VAL A 1 98 ? -5.481 -22.121 48.150 1.00 36.69 98 VAL A O 1
ATOM 711 N N . GLY A 1 99 ? -6.531 -20.144 48.364 1.00 35.94 99 GLY A N 1
ATOM 712 C CA . GLY A 1 99 ? -7.138 -20.371 49.667 1.00 35.94 99 GLY A CA 1
ATOM 713 C C . GLY A 1 99 ? -8.635 -20.614 49.521 1.00 35.94 99 GLY A C 1
ATOM 714 O O . GLY A 1 99 ? -9.387 -19.672 49.317 1.00 35.94 99 GLY A O 1
ATOM 715 N N . GLN A 1 100 ? -8.997 -21.892 49.608 1.00 33.97 100 GLN A N 1
ATOM 716 C CA . GLN A 1 100 ? -10.209 -22.482 50.184 1.00 33.97 100 GLN A CA 1
ATOM 717 C C . GLN A 1 100 ? -11.572 -21.776 50.050 1.00 33.97 100 GLN A C 1
ATOM 719 O O . GLN A 1 100 ? -11.841 -20.726 50.633 1.00 33.97 100 GLN A O 1
ATOM 724 N N . ASP A 1 101 ? -12.454 -22.521 49.386 1.00 43.34 101 ASP A N 1
ATOM 725 C CA . ASP A 1 101 ? -13.910 -22.449 49.356 1.00 43.34 101 ASP A CA 1
ATOM 726 C C . ASP A 1 101 ? -14.546 -21.939 50.659 1.00 43.34 101 ASP A C 1
ATOM 728 O O . ASP A 1 101 ? -14.416 -22.536 51.731 1.00 43.34 101 ASP A O 1
ATOM 732 N N . THR A 1 102 ? -15.329 -20.868 50.530 1.00 37.19 102 THR A N 1
ATOM 733 C CA . THR A 1 102 ? -16.480 -20.633 51.402 1.00 37.19 102 THR A CA 1
ATOM 734 C C . THR A 1 102 ? -17.709 -20.493 50.517 1.00 37.19 102 THR A C 1
ATOM 736 O O . THR A 1 102 ? -17.826 -19.558 49.725 1.00 37.19 102 THR A O 1
ATOM 739 N N . ASP A 1 103 ? -18.602 -21.475 50.640 1.00 45.78 103 ASP A N 1
ATOM 740 C CA . ASP A 1 103 ? -19.943 -21.490 50.065 1.00 45.78 103 ASP A CA 1
ATOM 741 C C . ASP A 1 103 ? -20.644 -20.146 50.308 1.00 45.78 103 ASP A C 1
ATOM 743 O O . ASP A 1 103 ? -21.030 -19.829 51.435 1.00 45.78 103 ASP A O 1
ATOM 747 N N . THR A 1 104 ? -20.829 -19.354 49.248 1.00 45.81 104 THR A N 1
ATOM 748 C CA . THR A 1 104 ? -21.718 -18.186 49.260 1.00 45.81 104 THR A CA 1
ATOM 749 C C . THR A 1 104 ? -22.740 -18.319 48.121 1.00 45.81 104 THR A C 1
ATOM 751 O O . THR A 1 104 ? -22.343 -18.564 46.982 1.00 45.81 104 THR A O 1
ATOM 754 N N . PRO A 1 105 ? -24.054 -18.214 48.415 1.00 49.72 105 PRO A N 1
ATOM 755 C CA . PRO A 1 105 ? -25.141 -18.549 47.491 1.00 49.72 105 PRO A CA 1
ATOM 756 C C . PRO A 1 105 ? -25.134 -17.793 46.156 1.00 49.72 105 PRO A C 1
ATOM 758 O O . PRO A 1 105 ? -24.848 -16.599 46.126 1.00 49.72 105 PRO A O 1
ATOM 761 N N . LEU A 1 106 ? -25.547 -18.516 45.101 1.00 52.25 106 LEU A N 1
ATOM 762 C CA . LEU A 1 106 ? -25.844 -18.077 43.728 1.00 52.25 106 LEU A CA 1
ATOM 763 C C . LEU A 1 106 ? -26.028 -16.556 43.573 1.00 52.25 106 LEU A C 1
ATOM 765 O O . LEU A 1 106 ? -27.017 -15.984 44.044 1.00 52.25 106 LEU A O 1
ATOM 769 N N . GLU A 1 107 ? -25.095 -15.938 42.847 1.00 54.53 107 GLU A N 1
ATOM 770 C CA . GLU A 1 107 ? -25.142 -14.536 42.446 1.00 54.53 107 GLU A CA 1
ATOM 771 C C . GLU A 1 107 ? -26.473 -14.209 41.753 1.00 54.53 107 GLU A C 1
ATOM 773 O O . GLU A 1 107 ? -26.860 -14.806 40.744 1.00 54.53 107 GLU A O 1
ATOM 778 N N . LYS A 1 108 ? -27.177 -13.210 42.296 1.00 59.88 108 LYS A N 1
ATOM 779 C CA . LYS A 1 108 ? -28.170 -12.450 41.533 1.00 59.88 108 LYS A CA 1
ATOM 780 C C . LYS A 1 108 ? -27.484 -11.860 40.293 1.00 59.88 108 LYS A C 1
ATOM 782 O O . LYS A 1 108 ? -26.326 -11.458 40.405 1.00 59.88 108 LYS A O 1
ATOM 787 N N . PRO A 1 109 ? -28.189 -11.727 39.152 1.00 56.16 109 PRO A N 1
ATOM 788 C CA . PRO A 1 109 ? -27.661 -11.003 38.004 1.00 56.16 109 PRO A CA 1
ATOM 789 C C . PRO A 1 109 ? -27.165 -9.633 38.464 1.00 56.16 109 PRO A C 1
ATOM 791 O O . PRO A 1 109 ? -27.919 -8.882 39.085 1.00 56.16 109 PRO A O 1
ATOM 794 N N . ILE A 1 110 ? -25.894 -9.336 38.202 1.00 64.31 110 ILE A N 1
ATOM 795 C CA . ILE A 1 110 ? -25.306 -8.028 38.475 1.00 64.31 110 ILE A CA 1
ATOM 796 C C . ILE A 1 110 ? -26.082 -7.023 37.614 1.00 64.31 110 ILE A C 1
ATOM 798 O O . ILE A 1 110 ? -25.909 -6.973 36.395 1.00 64.31 110 ILE A O 1
ATOM 802 N N . GLU A 1 111 ? -26.989 -6.257 38.226 1.00 70.94 111 GLU A N 1
ATOM 803 C CA . GLU A 1 111 ? -27.628 -5.117 37.571 1.00 70.94 111 GLU A CA 1
ATOM 804 C C . GLU A 1 111 ? -26.552 -4.062 37.336 1.00 70.94 111 GLU A C 1
ATOM 806 O O . GLU A 1 111 ? -26.197 -3.284 38.217 1.00 70.94 111 GLU A O 1
ATOM 811 N N . LEU A 1 112 ? -25.984 -4.097 36.134 1.00 73.50 112 LEU A N 1
ATOM 812 C CA . LEU A 1 112 ? -24.956 -3.165 35.714 1.00 73.50 112 LEU A CA 1
ATOM 813 C C . LEU A 1 112 ? -25.549 -1.752 35.703 1.00 73.50 112 LEU A C 1
ATOM 815 O O . LEU A 1 112 ? -26.523 -1.486 34.980 1.00 73.50 112 LEU A O 1
ATOM 819 N N . ASP A 1 113 ? -24.977 -0.874 36.523 1.00 86.44 113 ASP A N 1
ATOM 820 C CA . ASP A 1 113 ? -25.398 0.514 36.649 1.00 86.44 113 ASP A CA 1
ATOM 821 C C . ASP A 1 113 ? -25.237 1.256 35.307 1.00 86.44 113 ASP A C 1
ATOM 823 O O . ASP A 1 113 ? -24.496 0.837 34.407 1.00 86.44 113 ASP A O 1
ATOM 827 N N . SER A 1 114 ? -25.997 2.337 35.129 1.00 86.75 114 SER A N 1
ATOM 828 C CA . SER A 1 114 ? -26.032 3.079 33.864 1.00 86.75 114 SER A CA 1
ATOM 829 C C . SER A 1 114 ? -24.666 3.642 33.472 1.00 86.75 114 SER A C 1
ATOM 831 O O . SER A 1 114 ? -24.341 3.652 32.287 1.00 86.75 114 SER A O 1
ATOM 833 N N . GLU A 1 115 ? -23.845 4.040 34.446 1.00 90.12 115 GLU A N 1
ATOM 834 C CA . GLU A 1 115 ? -22.509 4.587 34.203 1.00 90.12 115 GLU A CA 1
ATOM 835 C C . GLU A 1 115 ? -21.567 3.503 33.662 1.00 90.12 115 GLU A C 1
ATOM 837 O O . GLU A 1 115 ? -20.855 3.709 32.676 1.00 90.12 115 GLU A O 1
ATOM 842 N N . THR A 1 116 ? -21.604 2.300 34.236 1.00 90.25 116 THR A N 1
ATOM 843 C CA . THR A 1 116 ? -20.818 1.166 33.744 1.00 90.25 116 THR A CA 1
ATOM 844 C C . THR A 1 116 ? -21.255 0.745 32.336 1.00 90.25 116 THR A C 1
ATOM 846 O O . THR A 1 116 ? -20.399 0.473 31.489 1.00 90.25 116 THR A O 1
ATOM 849 N N . LYS A 1 117 ? -22.561 0.764 32.031 1.00 92.50 117 LYS A N 1
ATOM 850 C CA . LYS A 1 117 ? -23.074 0.511 30.669 1.00 92.50 117 LYS A CA 1
ATOM 851 C C . LYS A 1 117 ? -22.572 1.543 29.659 1.00 92.50 117 LYS A C 1
ATOM 853 O O . LYS A 1 117 ? -22.121 1.163 28.578 1.00 92.50 117 LYS A O 1
ATOM 858 N N . GLU A 1 118 ? -22.599 2.827 30.009 1.00 94.12 118 GLU A N 1
ATOM 859 C CA . GLU A 1 118 ? -22.094 3.902 29.147 1.00 94.12 118 GLU A CA 1
ATOM 860 C C . GLU A 1 118 ? -20.587 3.779 28.899 1.00 94.12 118 GLU A C 1
ATOM 862 O O . GLU A 1 118 ? -20.134 3.875 27.758 1.00 94.12 118 GLU A O 1
ATOM 867 N N . ARG A 1 119 ? -19.803 3.473 29.939 1.00 93.56 119 ARG A N 1
ATOM 868 C CA . ARG A 1 119 ? -18.353 3.251 29.815 1.00 93.56 119 ARG A CA 1
ATOM 869 C C . ARG A 1 119 ? -18.017 2.059 28.922 1.00 93.56 119 ARG A C 1
ATOM 871 O O . ARG A 1 119 ? -17.041 2.121 28.174 1.00 93.56 119 ARG A O 1
ATOM 878 N N . ILE A 1 120 ? -18.790 0.975 29.002 1.00 94.19 120 ILE A N 1
ATOM 879 C CA . ILE A 1 120 ? -18.613 -0.196 28.132 1.00 94.19 120 ILE A CA 1
ATOM 880 C C . ILE A 1 120 ? -18.940 0.163 26.689 1.00 94.19 120 ILE A C 1
ATOM 882 O O . ILE A 1 120 ? -18.142 -0.143 25.807 1.00 94.19 120 ILE A O 1
ATOM 886 N N . LYS A 1 121 ? -20.054 0.863 26.451 1.00 95.75 121 LYS A N 1
ATOM 887 C CA . LYS A 1 121 ? -20.427 1.305 25.106 1.00 95.75 121 LYS A CA 1
ATOM 888 C C . LYS A 1 121 ? -19.347 2.197 24.488 1.00 95.75 121 LYS A C 1
ATOM 890 O O . LYS A 1 121 ? -18.896 1.921 23.388 1.00 95.75 121 LYS A O 1
ATOM 895 N N . ALA A 1 122 ? -18.842 3.185 25.227 1.00 95.44 122 ALA A N 1
ATOM 896 C CA . ALA A 1 122 ? -17.777 4.062 24.738 1.00 95.44 122 ALA A CA 1
ATOM 897 C C . ALA A 1 122 ? -16.481 3.302 24.395 1.00 95.44 122 ALA A C 1
ATOM 899 O O . ALA A 1 122 ? -15.779 3.646 23.444 1.00 95.44 122 ALA A O 1
ATOM 900 N N . LYS A 1 123 ? -16.144 2.255 25.162 1.00 96.00 123 LYS A N 1
ATOM 901 C CA . LYS A 1 123 ? -15.017 1.372 24.832 1.00 96.00 123 LYS A CA 1
ATOM 902 C C . LYS A 1 123 ? -15.289 0.542 23.581 1.00 96.00 123 LYS A C 1
ATOM 904 O O . LYS A 1 123 ? -14.366 0.376 22.793 1.00 96.00 123 LYS A O 1
ATOM 909 N N . LEU A 1 124 ? -16.510 0.037 23.413 1.00 96.12 124 LEU A N 1
ATOM 910 C CA . LEU A 1 124 ? -16.909 -0.737 22.241 1.00 96.12 124 LEU A CA 1
ATOM 911 C C . LEU A 1 124 ? -16.842 0.120 20.973 1.00 96.12 124 LEU A C 1
ATOM 913 O O . LEU A 1 124 ? -16.136 -0.249 20.043 1.00 96.12 124 LEU A O 1
ATOM 917 N N . ASP A 1 125 ? -17.440 1.312 20.998 1.00 95.94 125 ASP A N 1
ATOM 918 C CA . ASP A 1 125 ? -17.402 2.265 19.884 1.00 95.94 125 ASP A CA 1
ATOM 919 C C . ASP A 1 125 ? -15.946 2.615 19.504 1.00 95.94 125 ASP A C 1
ATOM 921 O O . ASP A 1 125 ? -15.588 2.705 18.328 1.00 95.94 125 ASP A O 1
ATOM 925 N N . LYS A 1 126 ? -15.061 2.763 20.503 1.00 95.81 126 LYS A N 1
ATOM 926 C CA . LYS A 1 126 ? -13.625 2.985 20.274 1.00 95.81 126 LYS A CA 1
ATOM 927 C C . LYS A 1 126 ? -12.938 1.772 19.640 1.00 95.81 126 LYS A C 1
ATOM 929 O O . LYS A 1 126 ? -12.071 1.959 18.792 1.00 95.81 126 LYS A O 1
ATOM 934 N N . LEU A 1 127 ? -13.270 0.555 20.067 1.00 92.38 127 LEU A N 1
ATOM 935 C CA . LEU A 1 127 ? -12.708 -0.669 19.493 1.00 92.38 127 LEU A CA 1
ATOM 936 C C . LEU A 1 127 ? -13.144 -0.843 18.036 1.00 92.38 127 LEU A C 1
ATOM 938 O O . LEU A 1 127 ? -12.288 -1.092 17.196 1.00 92.38 127 LEU A O 1
ATOM 942 N N . GLU A 1 128 ? -14.419 -0.607 17.726 1.00 93.06 128 GLU A N 1
ATOM 943 C CA . GLU A 1 128 ? -14.929 -0.651 16.349 1.00 93.06 128 GLU A CA 1
ATOM 944 C C . GLU A 1 128 ? -14.239 0.383 15.445 1.00 93.06 128 GLU A C 1
ATOM 946 O O . GLU A 1 128 ? -13.923 0.103 14.289 1.00 93.06 128 GLU A O 1
ATOM 951 N N . ALA A 1 129 ? -13.974 1.590 15.957 1.00 92.12 129 ALA A N 1
ATOM 952 C CA . ALA A 1 129 ? -13.239 2.609 15.208 1.00 92.12 129 ALA A CA 1
ATOM 953 C C . ALA A 1 129 ? -11.777 2.202 14.945 1.00 92.12 129 ALA A C 1
ATOM 955 O O . ALA A 1 129 ? -11.258 2.442 13.856 1.00 92.12 129 ALA A O 1
ATOM 956 N N . LEU A 1 130 ? -11.118 1.576 15.926 1.00 90.06 130 LEU A N 1
ATOM 957 C CA . LEU A 1 130 ? -9.749 1.076 15.776 1.00 90.06 130 LEU A CA 1
ATOM 958 C C . LEU A 1 130 ? -9.671 -0.087 14.785 1.00 90.06 130 LEU A C 1
ATOM 960 O O . LEU A 1 130 ? -8.744 -0.124 13.985 1.00 90.06 130 LEU A O 1
ATOM 964 N N . GLU A 1 131 ? -10.649 -0.991 14.803 1.00 89.69 131 GLU A N 1
ATOM 965 C CA . GLU A 1 131 ? -10.733 -2.112 13.866 1.00 89.69 131 GLU A CA 1
ATOM 966 C C . GLU A 1 131 ? -10.881 -1.623 12.419 1.00 89.69 131 GLU A C 1
ATOM 968 O O . GLU A 1 131 ? -10.142 -2.061 11.540 1.00 89.69 131 GLU A O 1
ATOM 973 N N . LYS A 1 132 ? -11.759 -0.640 12.175 1.00 90.25 132 LYS A N 1
ATOM 974 C CA . LYS A 1 132 ? -11.920 -0.020 10.847 1.00 90.25 132 LYS A CA 1
ATOM 975 C C . LYS A 1 132 ? -10.650 0.683 10.366 1.00 90.25 132 LYS A C 1
ATOM 977 O O . LYS A 1 132 ? -10.303 0.590 9.191 1.00 90.25 132 LYS A O 1
ATOM 982 N N . LEU A 1 133 ? -9.954 1.382 11.264 1.00 90.19 133 LEU A N 1
ATOM 983 C CA . LEU A 1 133 ? -8.687 2.040 10.941 1.00 90.19 133 LEU A CA 1
ATOM 984 C C . LEU A 1 133 ? -7.588 1.015 10.621 1.00 90.19 133 LEU A C 1
ATOM 986 O O . LEU A 1 133 ? -6.810 1.203 9.688 1.00 90.19 133 LEU A O 1
ATOM 990 N N . GLU A 1 134 ? -7.528 -0.080 11.379 1.00 89.56 134 GLU A N 1
ATOM 991 C CA . GLU A 1 134 ? -6.597 -1.181 11.136 1.00 89.56 134 GLU A CA 1
ATOM 992 C C . GLU A 1 134 ? -6.890 -1.880 9.799 1.00 89.56 134 GLU A C 1
ATOM 994 O O . GLU A 1 134 ? -5.960 -2.188 9.050 1.00 89.56 134 GLU A O 1
ATOM 999 N N . GLU A 1 135 ? -8.166 -2.069 9.449 1.00 88.38 135 GLU A N 1
ATOM 1000 C CA . GLU A 1 135 ? -8.593 -2.582 8.144 1.00 88.38 135 GLU A CA 1
ATOM 1001 C C . GLU A 1 135 ? -8.082 -1.694 6.996 1.00 88.38 135 GLU A C 1
ATOM 1003 O O . GLU A 1 135 ? -7.414 -2.192 6.084 1.00 88.38 135 GLU A O 1
ATOM 1008 N N . GLN A 1 136 ? -8.332 -0.382 7.074 1.00 91.88 136 GLN A N 1
ATOM 1009 C CA . GLN A 1 136 ? -7.868 0.602 6.092 1.00 91.88 136 GLN A CA 1
ATOM 1010 C C . GLN A 1 136 ? -6.343 0.583 5.962 1.00 91.88 136 GLN A C 1
ATOM 1012 O O . GLN A 1 136 ? -5.810 0.435 4.860 1.00 91.88 136 GLN A O 1
ATOM 1017 N N . LYS A 1 137 ? -5.628 0.649 7.091 1.00 92.44 137 LYS A N 1
ATOM 1018 C CA . LYS A 1 137 ? -4.162 0.608 7.125 1.00 92.44 137 LYS A CA 1
ATOM 1019 C C . LYS A 1 137 ? -3.620 -0.644 6.434 1.00 92.44 137 LYS A C 1
ATOM 1021 O O . LYS A 1 137 ? -2.728 -0.555 5.591 1.00 92.44 137 LYS A O 1
ATOM 1026 N N . ASN A 1 138 ? -4.168 -1.811 6.762 1.00 90.31 138 ASN A N 1
ATOM 1027 C CA . ASN A 1 138 ? -3.732 -3.081 6.188 1.00 90.31 138 ASN A CA 1
ATOM 1028 C C . ASN A 1 138 ? -3.998 -3.153 4.682 1.00 90.31 138 ASN A C 1
ATOM 1030 O O . ASN A 1 138 ? -3.142 -3.629 3.932 1.00 90.31 138 ASN A O 1
ATOM 1034 N N . PHE A 1 139 ? -5.153 -2.664 4.228 1.00 90.25 139 PHE A N 1
ATOM 1035 C CA . PHE A 1 139 ? -5.471 -2.590 2.805 1.00 90.25 139 PHE A CA 1
ATOM 1036 C C . PHE A 1 139 ? -4.470 -1.702 2.057 1.00 90.25 139 PHE A C 1
ATOM 1038 O O . PHE A 1 139 ? -3.883 -2.127 1.060 1.00 90.25 139 PHE A O 1
ATOM 1045 N N . MET A 1 140 ? -4.213 -0.497 2.571 1.00 93.19 140 MET A N 1
ATOM 1046 C CA . MET A 1 140 ? -3.284 0.451 1.955 1.00 93.19 140 MET A CA 1
ATOM 1047 C C . MET A 1 140 ? -1.849 -0.088 1.909 1.00 93.19 140 MET A C 1
ATOM 1049 O O . MET A 1 140 ? -1.168 0.050 0.892 1.00 93.19 140 MET A O 1
ATOM 1053 N N . MET A 1 141 ? -1.408 -0.781 2.963 1.00 92.00 141 MET A N 1
ATOM 1054 C CA . MET A 1 141 ? -0.113 -1.469 2.967 1.00 92.00 141 MET A CA 1
ATOM 1055 C C . MET A 1 141 ? -0.037 -2.591 1.932 1.00 92.00 141 MET A C 1
ATOM 1057 O O . MET A 1 141 ? 1.016 -2.775 1.325 1.00 92.00 141 MET A O 1
ATOM 1061 N N . CYS A 1 142 ? -1.124 -3.333 1.694 1.00 90.81 142 CYS A N 1
ATOM 1062 C CA . CYS A 1 142 ? -1.145 -4.357 0.648 1.00 90.81 142 CYS A CA 1
ATOM 1063 C C . CYS A 1 142 ? -0.971 -3.745 -0.746 1.00 90.81 142 CYS A C 1
ATOM 1065 O O . CYS A 1 142 ? -0.233 -4.299 -1.555 1.00 90.81 142 CYS A O 1
ATOM 1067 N N . ILE A 1 143 ? -1.600 -2.597 -1.012 1.00 90.62 143 ILE A N 1
ATOM 1068 C CA . ILE A 1 143 ? -1.440 -1.867 -2.279 1.00 90.62 143 ILE A CA 1
ATOM 1069 C C . ILE A 1 143 ? 0.015 -1.428 -2.468 1.00 90.62 143 ILE A C 1
ATOM 1071 O O . ILE A 1 143 ? 0.606 -1.690 -3.513 1.00 90.62 143 ILE A O 1
ATOM 1075 N N . ALA A 1 144 ? 0.613 -0.809 -1.448 1.00 92.19 144 ALA A N 1
ATOM 1076 C CA . ALA A 1 144 ? 2.005 -0.374 -1.520 1.00 92.19 144 ALA A CA 1
ATOM 1077 C C . ALA A 1 144 ? 2.980 -1.550 -1.684 1.00 92.19 144 ALA A C 1
ATOM 1079 O O . ALA A 1 144 ? 3.909 -1.464 -2.479 1.00 92.19 144 ALA A O 1
ATOM 1080 N N . GLN A 1 145 ? 2.759 -2.658 -0.973 1.00 91.00 145 GLN A N 1
ATOM 1081 C CA . GLN A 1 145 ? 3.596 -3.853 -1.086 1.00 91.00 145 GLN A CA 1
ATOM 1082 C C . GLN A 1 145 ? 3.464 -4.530 -2.458 1.00 91.00 145 GLN A C 1
ATOM 1084 O O . GLN A 1 145 ? 4.470 -4.992 -2.987 1.00 91.00 145 GLN A O 1
ATOM 1089 N N . ASP A 1 146 ? 2.262 -4.598 -3.040 1.00 90.00 146 ASP A N 1
ATOM 1090 C CA . ASP A 1 146 ? 2.060 -5.143 -4.392 1.00 90.00 146 ASP A CA 1
ATOM 1091 C C . ASP A 1 146 ? 2.848 -4.338 -5.437 1.00 90.00 146 ASP A C 1
ATOM 1093 O O . ASP A 1 146 ? 3.530 -4.913 -6.286 1.00 90.00 146 ASP A O 1
ATOM 1097 N N . ASP A 1 147 ? 2.807 -3.006 -5.339 1.00 91.31 147 ASP A N 1
ATOM 1098 C CA . ASP A 1 147 ? 3.535 -2.120 -6.250 1.00 91.31 147 ASP A CA 1
ATOM 1099 C C . ASP A 1 147 ? 5.056 -2.179 -6.039 1.00 91.31 147 ASP A C 1
ATOM 1101 O O . ASP A 1 147 ? 5.828 -2.233 -7.001 1.00 91.31 147 ASP A O 1
ATOM 1105 N N . LEU A 1 148 ? 5.488 -2.237 -4.775 1.00 90.12 148 LEU A N 1
ATOM 1106 C CA . LEU A 1 148 ? 6.888 -2.405 -4.400 1.00 90.12 148 LEU A CA 1
ATOM 1107 C C . LEU A 1 148 ? 7.452 -3.730 -4.923 1.00 90.12 148 LEU A C 1
ATOM 1109 O O . LEU A 1 148 ? 8.544 -3.748 -5.484 1.00 90.12 148 LEU A O 1
ATOM 1113 N N . GLU A 1 149 ? 6.721 -4.836 -4.777 1.00 87.69 149 GLU A N 1
ATOM 1114 C CA . GLU A 1 149 ? 7.118 -6.126 -5.349 1.00 87.69 149 GLU A CA 1
ATOM 1115 C C . GLU A 1 149 ? 7.239 -6.034 -6.872 1.00 87.69 149 GLU A C 1
ATOM 1117 O O . GLU A 1 149 ? 8.207 -6.549 -7.436 1.00 87.69 149 GLU A O 1
ATOM 1122 N N . GLY A 1 150 ? 6.323 -5.316 -7.529 1.00 88.00 150 GLY A N 1
ATOM 1123 C CA . GLY A 1 150 ? 6.419 -5.043 -8.958 1.00 88.00 150 GLY A CA 1
ATOM 1124 C C . GLY A 1 150 ? 7.736 -4.358 -9.330 1.00 88.00 150 GLY A C 1
ATOM 1125 O O . GLY A 1 150 ? 8.442 -4.810 -10.231 1.00 88.00 150 GLY A O 1
ATOM 1126 N N . TYR A 1 151 ? 8.132 -3.331 -8.576 1.00 89.44 151 TYR A N 1
ATOM 1127 C CA . TYR A 1 151 ? 9.420 -2.657 -8.752 1.00 89.44 151 TYR A CA 1
ATOM 1128 C C . TYR A 1 151 ? 10.614 -3.591 -8.535 1.00 89.44 151 TYR A C 1
ATOM 1130 O O . TYR A 1 151 ? 11.538 -3.619 -9.349 1.00 89.44 151 TYR A O 1
ATOM 1138 N N . THR A 1 152 ? 10.598 -4.376 -7.458 1.00 87.44 152 THR A N 1
ATOM 1139 C CA . THR A 1 152 ? 11.707 -5.264 -7.086 1.00 87.44 152 THR A CA 1
ATOM 1140 C C . THR A 1 152 ? 11.923 -6.382 -8.104 1.00 87.44 152 THR A C 1
ATOM 1142 O O . THR A 1 152 ? 13.068 -6.731 -8.395 1.00 87.44 152 THR A O 1
ATOM 1145 N N . TRP A 1 153 ? 10.847 -6.938 -8.662 1.00 87.38 153 TRP A N 1
ATOM 1146 C CA . TRP A 1 153 ? 10.909 -8.072 -9.589 1.00 87.38 153 TRP A CA 1
ATOM 1147 C C . TRP A 1 153 ? 10.911 -7.667 -11.068 1.00 87.38 153 TRP A C 1
ATOM 1149 O O . TRP A 1 153 ? 10.901 -8.534 -11.942 1.00 87.38 153 TRP A O 1
ATOM 1159 N N . GLY A 1 154 ? 10.971 -6.365 -11.363 1.00 83.50 154 GLY A N 1
ATOM 1160 C CA . GLY A 1 154 ? 10.960 -5.854 -12.735 1.00 83.50 154 GLY A CA 1
ATOM 1161 C C . GLY A 1 154 ? 9.621 -6.062 -13.448 1.00 83.50 154 GLY A C 1
ATOM 1162 O O . GLY A 1 154 ? 9.577 -6.091 -14.681 1.00 83.50 154 GLY A O 1
ATOM 1163 N N . GLU A 1 155 ? 8.542 -6.224 -12.684 1.00 84.31 155 GLU A N 1
ATOM 1164 C CA . GLU A 1 155 ? 7.182 -6.162 -13.200 1.00 84.31 155 GLU A CA 1
ATOM 1165 C C . GLU A 1 155 ? 6.710 -4.698 -13.301 1.00 84.31 155 GLU A C 1
ATOM 1167 O O . GLU A 1 155 ? 7.479 -3.740 -13.200 1.00 84.31 155 GLU A O 1
ATOM 1172 N N . GLU A 1 156 ? 5.425 -4.508 -13.585 1.00 79.06 156 GLU A N 1
ATOM 1173 C CA . GLU A 1 156 ? 4.832 -3.179 -13.687 1.00 79.06 156 GLU A CA 1
ATOM 1174 C C . GLU A 1 156 ? 4.690 -2.546 -12.295 1.00 79.06 156 GLU A C 1
ATOM 1176 O O . GLU A 1 156 ? 4.154 -3.169 -11.385 1.00 79.06 156 GLU A O 1
ATOM 1181 N N . CYS A 1 157 ? 5.142 -1.298 -12.162 1.00 86.12 157 CYS A N 1
ATOM 1182 C CA . CYS A 1 157 ? 5.131 -0.525 -10.924 1.00 86.12 157 CYS A CA 1
ATOM 1183 C C . CYS A 1 157 ? 4.698 0.919 -11.212 1.00 86.12 157 CYS A C 1
ATOM 1185 O O . CYS A 1 157 ? 5.141 1.527 -12.191 1.00 86.12 157 CYS A O 1
ATOM 1187 N N . LEU A 1 158 ? 3.865 1.476 -10.339 1.00 85.50 158 LEU A N 1
ATOM 1188 C CA . LEU A 1 158 ? 3.317 2.826 -10.391 1.00 85.50 158 LEU A CA 1
ATOM 1189 C C . LEU A 1 158 ? 4.301 3.866 -9.870 1.00 85.50 158 LEU A C 1
ATOM 1191 O O . LEU A 1 158 ? 4.392 4.951 -10.444 1.00 85.50 158 LEU A O 1
ATOM 1195 N N . TYR A 1 159 ? 5.036 3.534 -8.807 1.00 90.81 159 TYR A N 1
ATOM 1196 C CA . TYR A 1 159 ? 5.863 4.494 -8.075 1.00 90.81 159 TYR A CA 1
ATOM 1197 C C . TYR A 1 159 ? 7.362 4.143 -8.080 1.00 90.81 159 TYR A C 1
ATOM 1199 O O . TYR A 1 159 ? 7.989 4.089 -7.020 1.00 90.81 159 TYR A O 1
ATOM 1207 N N . PRO A 1 160 ? 7.996 3.933 -9.254 1.00 90.31 160 PRO A N 1
ATOM 1208 C CA . PRO A 1 160 ? 9.375 3.444 -9.317 1.00 90.31 160 PRO A CA 1
ATOM 1209 C C . PRO A 1 160 ? 10.379 4.394 -8.648 1.00 90.31 160 PRO A C 1
ATOM 1211 O O . PRO A 1 160 ? 11.288 3.946 -7.949 1.00 90.31 160 PRO A O 1
ATOM 1214 N N . ASP A 1 161 ? 10.201 5.708 -8.808 1.00 91.19 161 ASP A N 1
ATOM 1215 C CA . ASP A 1 161 ? 11.069 6.702 -8.171 1.00 91.19 161 ASP A CA 1
ATOM 1216 C C . ASP A 1 161 ? 10.873 6.748 -6.653 1.00 91.19 161 ASP A C 1
ATOM 1218 O O . ASP A 1 161 ? 11.842 6.910 -5.909 1.00 91.19 161 ASP A O 1
ATOM 1222 N N . THR A 1 162 ? 9.640 6.554 -6.183 1.00 93.19 162 THR A N 1
ATOM 1223 C CA . THR A 1 162 ? 9.326 6.464 -4.755 1.00 93.19 162 THR A CA 1
ATOM 1224 C C . THR A 1 162 ? 9.998 5.253 -4.125 1.00 93.19 162 THR A C 1
ATOM 1226 O O . THR A 1 162 ? 10.663 5.386 -3.099 1.00 93.19 162 THR A O 1
ATOM 1229 N N . TRP A 1 163 ? 9.909 4.081 -4.756 1.00 94.19 163 TRP A N 1
ATOM 1230 C CA . TRP A 1 163 ? 10.547 2.874 -4.232 1.00 94.19 163 TRP A CA 1
ATOM 1231 C C . TRP A 1 163 ? 12.057 2.960 -4.271 1.00 94.19 163 TRP A C 1
ATOM 1233 O O . TRP A 1 163 ? 12.712 2.583 -3.302 1.00 94.19 163 TRP A O 1
ATOM 1243 N N . LYS A 1 164 ? 12.629 3.543 -5.327 1.00 92.88 164 LYS A N 1
ATOM 1244 C CA . LYS A 1 164 ? 14.059 3.851 -5.366 1.00 92.88 164 LYS A CA 1
ATOM 1245 C C . LYS A 1 164 ? 14.482 4.704 -4.167 1.00 92.88 164 LYS A C 1
ATOM 1247 O O . LYS A 1 164 ? 15.455 4.358 -3.497 1.00 92.88 164 LYS A O 1
ATOM 1252 N N . GLN A 1 165 ? 13.751 5.777 -3.865 1.00 92.81 165 GLN A N 1
ATOM 1253 C CA . GLN A 1 165 ? 14.028 6.628 -2.703 1.00 92.81 165 GLN A CA 1
ATOM 1254 C C . GLN A 1 165 ? 13.879 5.867 -1.379 1.00 92.81 165 GLN A C 1
ATOM 1256 O O . GLN A 1 165 ? 14.757 5.963 -0.519 1.00 92.81 165 GLN A O 1
ATOM 1261 N N . ALA A 1 166 ? 12.824 5.062 -1.234 1.00 93.19 166 ALA A N 1
ATOM 1262 C CA . ALA A 1 166 ? 12.594 4.247 -0.046 1.00 93.19 166 ALA A CA 1
ATOM 1263 C C . ALA A 1 166 ? 13.729 3.231 0.180 1.00 93.19 166 ALA A C 1
ATOM 1265 O O . ALA A 1 166 ? 14.237 3.109 1.295 1.00 93.19 166 ALA A O 1
ATOM 1266 N N . TYR A 1 167 ? 14.204 2.568 -0.879 1.00 93.06 167 TYR A N 1
ATOM 1267 C CA . TYR A 1 167 ? 15.368 1.682 -0.817 1.00 93.06 167 TYR A CA 1
ATOM 1268 C C . TYR A 1 167 ? 16.648 2.429 -0.442 1.00 93.06 167 TYR A C 1
ATOM 1270 O O . TYR A 1 167 ? 17.403 1.938 0.392 1.00 93.06 167 TYR A O 1
ATOM 1278 N N . MET A 1 168 ? 16.893 3.617 -1.001 1.00 93.38 168 MET A N 1
ATOM 1279 C CA . MET A 1 168 ? 18.065 4.421 -0.636 1.00 93.38 168 MET A CA 1
ATOM 1280 C C . MET A 1 168 ? 18.049 4.804 0.850 1.00 93.38 168 MET A C 1
ATOM 1282 O O . MET A 1 168 ? 19.064 4.657 1.528 1.00 93.38 168 MET A O 1
ATOM 1286 N N . LYS A 1 169 ? 16.893 5.212 1.387 1.00 92.69 169 LYS A N 1
ATOM 1287 C CA . LYS A 1 169 ? 16.708 5.506 2.821 1.00 92.69 169 LYS A CA 1
ATOM 1288 C C . LYS A 1 169 ? 16.881 4.278 3.704 1.00 92.69 169 LYS A C 1
ATOM 1290 O O . LYS A 1 169 ? 17.437 4.372 4.792 1.00 92.69 169 LYS A O 1
ATOM 1295 N N . ALA A 1 170 ? 16.442 3.125 3.217 1.00 91.81 170 ALA A N 1
ATOM 1296 C CA . ALA A 1 170 ? 16.622 1.844 3.882 1.00 91.81 170 ALA A CA 1
ATOM 1297 C C . ALA A 1 170 ? 18.051 1.285 3.753 1.00 91.81 170 ALA A C 1
ATOM 1299 O O . ALA A 1 170 ? 18.287 0.149 4.163 1.00 91.81 170 ALA A O 1
ATOM 1300 N N . ASN A 1 171 ? 18.993 2.021 3.148 1.00 93.38 171 ASN A N 1
ATOM 1301 C CA . ASN A 1 171 ? 20.327 1.525 2.802 1.00 93.38 171 ASN A CA 1
ATOM 1302 C C . ASN A 1 171 ? 20.271 0.175 2.052 1.00 93.38 171 ASN A C 1
ATOM 1304 O O . ASN A 1 171 ? 20.999 -0.768 2.355 1.00 93.38 171 ASN A O 1
ATOM 1308 N N . TYR A 1 172 ? 19.328 0.069 1.113 1.00 89.12 172 TYR A N 1
ATOM 1309 C CA . TYR A 1 172 ? 19.006 -1.117 0.316 1.00 89.12 172 TYR A CA 1
ATOM 1310 C C . TYR A 1 172 ? 18.588 -2.360 1.119 1.00 89.12 172 TYR A C 1
ATOM 1312 O O . TYR A 1 172 ? 18.524 -3.464 0.579 1.00 89.12 172 TYR A O 1
ATOM 1320 N N . ASN A 1 173 ? 18.234 -2.199 2.394 1.00 86.12 173 ASN A N 1
ATOM 1321 C CA . ASN A 1 173 ? 17.684 -3.273 3.205 1.00 86.12 173 ASN A CA 1
ATOM 1322 C C . ASN A 1 173 ? 16.167 -3.376 2.999 1.00 86.12 173 ASN A C 1
ATOM 1324 O O . ASN A 1 173 ? 15.396 -2.608 3.574 1.00 86.12 173 ASN A O 1
ATOM 1328 N N . GLY A 1 174 ? 15.728 -4.364 2.215 1.00 81.69 174 GLY A N 1
ATOM 1329 C CA . GLY A 1 174 ? 14.305 -4.588 1.932 1.00 81.69 174 GLY A CA 1
ATOM 1330 C C . GLY A 1 174 ? 13.434 -4.783 3.180 1.00 81.69 174 GLY A C 1
ATOM 1331 O O . GLY A 1 174 ? 12.282 -4.360 3.181 1.00 81.69 174 GLY A O 1
ATOM 1332 N N . ASN A 1 175 ? 13.984 -5.327 4.273 1.00 78.19 175 ASN A N 1
ATOM 1333 C CA . ASN A 1 175 ? 13.235 -5.490 5.524 1.00 78.19 175 ASN A CA 1
ATOM 1334 C C . ASN A 1 175 ? 12.927 -4.142 6.195 1.00 78.19 175 ASN A C 1
ATOM 1336 O O . ASN A 1 175 ? 11.910 -4.005 6.869 1.00 78.19 175 ASN A O 1
ATOM 1340 N N . LEU A 1 176 ? 13.791 -3.139 6.004 1.00 86.81 176 LEU A N 1
ATOM 1341 C CA . LEU A 1 176 ? 13.591 -1.801 6.563 1.00 86.81 176 LEU A CA 1
ATOM 1342 C C . LEU A 1 176 ? 12.628 -0.963 5.721 1.00 86.81 176 LEU A C 1
ATOM 1344 O O . LEU A 1 176 ? 11.919 -0.134 6.288 1.00 86.81 176 LEU A O 1
ATOM 1348 N N . VAL A 1 177 ? 12.549 -1.201 4.407 1.00 89.12 177 VAL A N 1
ATOM 1349 C CA . VAL A 1 177 ? 11.640 -0.468 3.507 1.00 89.12 177 VAL A CA 1
ATOM 1350 C C . VAL A 1 177 ? 10.205 -0.542 4.018 1.00 89.12 177 VAL A C 1
ATOM 1352 O O . VAL A 1 177 ? 9.570 0.490 4.207 1.00 89.12 177 VAL A O 1
ATOM 1355 N N . LEU A 1 178 ? 9.718 -1.739 4.345 1.00 85.50 178 LEU A N 1
ATOM 1356 C CA . LEU A 1 178 ? 8.364 -1.913 4.870 1.00 85.50 178 LEU A CA 1
ATOM 1357 C C . LEU A 1 178 ? 8.145 -1.196 6.206 1.00 85.50 178 LEU A C 1
ATOM 1359 O O . LEU A 1 178 ? 7.119 -0.549 6.391 1.00 85.50 178 LEU A O 1
ATOM 1363 N N . SER A 1 179 ? 9.120 -1.231 7.119 1.00 87.19 179 SER A N 1
ATOM 1364 C CA . SER A 1 179 ? 9.009 -0.511 8.397 1.00 87.19 179 SER A CA 1
ATOM 1365 C C . SER A 1 179 ? 8.917 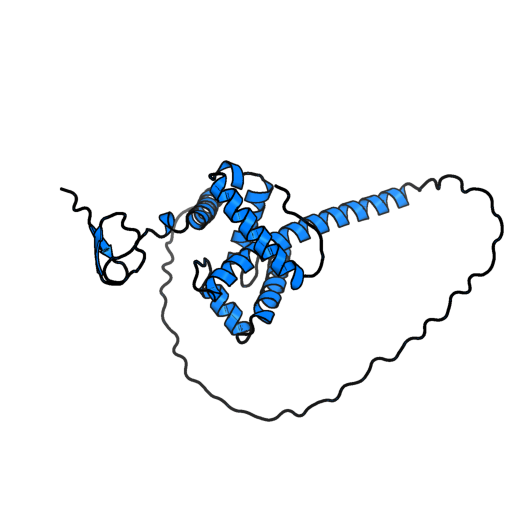1.010 8.211 1.00 87.19 179 SER A C 1
ATOM 1367 O O . SER A 1 179 ? 8.123 1.673 8.883 1.00 87.19 179 SER A O 1
ATOM 1369 N N . ILE A 1 180 ? 9.677 1.548 7.250 1.00 90.44 180 ILE A N 1
ATOM 1370 C CA . ILE A 1 180 ? 9.656 2.962 6.870 1.00 90.44 180 ILE A CA 1
ATOM 1371 C C . ILE A 1 180 ? 8.286 3.314 6.288 1.00 90.44 180 ILE A C 1
ATOM 1373 O O . ILE A 1 180 ? 7.678 4.288 6.719 1.00 90.44 180 ILE A O 1
ATOM 1377 N N . LEU A 1 181 ? 7.775 2.494 5.367 1.00 92.06 181 LEU A N 1
ATOM 1378 C CA . LEU A 1 181 ? 6.460 2.698 4.760 1.00 92.06 181 LEU A CA 1
ATOM 1379 C C . LEU A 1 181 ? 5.330 2.611 5.785 1.00 92.06 181 LEU A C 1
ATOM 1381 O O . LEU A 1 181 ? 4.442 3.452 5.774 1.00 92.06 181 LEU A O 1
ATOM 1385 N N . GLY A 1 182 ? 5.387 1.652 6.711 1.00 92.06 182 GLY A N 1
ATOM 1386 C CA . GLY A 1 182 ? 4.400 1.536 7.782 1.00 92.06 182 GLY A CA 1
ATOM 1387 C C . GLY A 1 182 ? 4.366 2.775 8.678 1.00 92.06 182 GLY A C 1
ATOM 1388 O O . GLY A 1 182 ? 3.289 3.255 9.016 1.00 92.06 182 GLY A O 1
ATOM 1389 N N . SER A 1 183 ? 5.540 3.316 9.012 1.00 93.25 183 SER A N 1
ATOM 1390 C CA . SER A 1 183 ? 5.656 4.529 9.830 1.00 93.25 183 SER A CA 1
ATOM 1391 C C . SER A 1 183 ? 5.166 5.769 9.075 1.00 93.25 183 SER A C 1
ATOM 1393 O O . SER A 1 183 ? 4.490 6.618 9.646 1.00 93.25 183 SER A O 1
ATOM 1395 N N . ASP A 1 184 ? 5.475 5.867 7.781 1.00 96.25 184 ASP A N 1
ATOM 1396 C CA . ASP A 1 184 ? 5.009 6.962 6.929 1.00 96.25 184 ASP A CA 1
ATOM 1397 C C . ASP A 1 184 ? 3.492 6.911 6.690 1.00 96.25 184 ASP A C 1
ATOM 1399 O O . ASP A 1 184 ? 2.838 7.952 6.693 1.00 96.25 184 ASP A O 1
ATOM 1403 N N . LEU A 1 185 ? 2.909 5.715 6.570 1.00 95.31 185 LEU A N 1
ATOM 1404 C CA . LEU A 1 185 ? 1.460 5.536 6.498 1.00 95.31 185 LEU A CA 1
ATOM 1405 C C . LEU A 1 185 ? 0.768 5.981 7.792 1.00 95.31 185 LEU A C 1
ATOM 1407 O O . LEU A 1 185 ? -0.280 6.617 7.733 1.00 95.31 185 LEU A O 1
ATOM 1411 N N . ASP A 1 186 ? 1.353 5.697 8.959 1.00 94.62 186 ASP A N 1
ATOM 1412 C CA . ASP A 1 186 ? 0.818 6.184 10.237 1.00 94.62 186 ASP A CA 1
ATOM 1413 C C . ASP A 1 186 ? 0.811 7.720 10.300 1.00 94.62 186 ASP A C 1
ATOM 1415 O O . ASP A 1 186 ? -0.156 8.322 10.769 1.00 94.62 186 ASP A O 1
ATOM 1419 N N . ILE A 1 187 ? 1.854 8.365 9.767 1.00 95.88 187 ILE A N 1
ATOM 1420 C CA . ILE A 1 187 ? 1.915 9.826 9.619 1.00 95.88 187 ILE A CA 1
ATOM 1421 C C . ILE A 1 187 ? 0.824 10.305 8.652 1.00 95.88 187 ILE A C 1
ATOM 1423 O O . ILE A 1 187 ? 0.089 11.241 8.970 1.00 95.88 187 ILE A O 1
ATOM 1427 N N . TYR A 1 188 ? 0.670 9.649 7.502 1.00 97.19 188 TYR A N 1
ATOM 1428 C CA . TYR A 1 188 ? -0.356 10.001 6.524 1.00 97.19 188 TYR A CA 1
ATOM 1429 C C . TYR A 1 188 ? -1.769 9.908 7.110 1.00 97.19 188 TYR A C 1
ATOM 1431 O O . TYR A 1 188 ? -2.536 10.856 6.990 1.00 97.19 188 TYR A O 1
ATOM 1439 N N . LEU A 1 189 ? -2.110 8.814 7.795 1.00 94.56 189 LEU A N 1
ATOM 1440 C CA . LEU A 1 189 ? -3.432 8.635 8.406 1.00 94.56 189 LEU A CA 1
ATOM 1441 C C . LEU A 1 189 ? -3.701 9.658 9.521 1.00 94.56 189 LEU A C 1
ATOM 1443 O O . LEU A 1 189 ? -4.846 10.053 9.731 1.00 94.56 189 LEU A O 1
ATOM 1447 N N . ALA A 1 190 ? -2.660 10.111 10.225 1.00 94.06 190 ALA A N 1
ATOM 1448 C CA . ALA A 1 190 ? -2.791 11.114 11.278 1.00 94.06 190 ALA A CA 1
ATOM 1449 C C . ALA A 1 190 ? -2.928 12.552 10.745 1.00 94.06 190 ALA A C 1
ATOM 1451 O O . ALA A 1 190 ? -3.639 13.358 11.347 1.00 94.06 190 ALA A O 1
ATOM 1452 N N . PHE A 1 191 ? -2.239 12.892 9.650 1.00 95.31 191 PHE A N 1
ATOM 1453 C CA . PHE A 1 191 ? -2.067 14.287 9.215 1.00 95.31 191 PHE A CA 1
ATOM 1454 C C . PHE A 1 191 ? -2.543 14.585 7.786 1.00 95.31 191 PHE A C 1
ATOM 1456 O O . PHE A 1 191 ? -2.561 15.747 7.385 1.00 95.31 191 PHE A O 1
ATOM 1463 N N . GLY A 1 192 ? -2.900 13.568 7.003 1.00 92.06 192 GLY A N 1
ATOM 1464 C CA . GLY A 1 192 ? -3.237 13.687 5.580 1.00 92.06 192 GLY A CA 1
ATOM 1465 C C . GLY A 1 192 ? -2.047 14.036 4.678 1.00 92.06 192 GLY A C 1
ATOM 1466 O O . GLY A 1 192 ? -2.235 14.342 3.503 1.00 92.06 192 GLY A O 1
ATOM 1467 N N . ASN A 1 193 ? -0.827 14.039 5.220 1.00 92.12 193 ASN A N 1
ATOM 1468 C CA . ASN A 1 193 ? 0.400 14.330 4.491 1.00 92.12 193 ASN A CA 1
ATOM 1469 C C . ASN A 1 193 ? 1.579 13.592 5.135 1.00 92.12 193 ASN A C 1
ATOM 1471 O O . ASN A 1 193 ? 1.707 13.540 6.355 1.00 92.12 193 ASN A O 1
ATOM 1475 N N . SER A 1 194 ? 2.436 13.043 4.293 1.00 95.31 194 SER A N 1
ATOM 1476 C CA . SER A 1 194 ? 3.632 12.268 4.601 1.00 95.31 194 SER A CA 1
ATOM 1477 C C . SER A 1 194 ? 4.605 12.304 3.412 1.00 95.31 194 SER A C 1
ATOM 1479 O O . SER A 1 194 ? 4.320 12.894 2.363 1.00 95.31 194 SER A O 1
ATOM 1481 N N . GLU A 1 195 ? 5.762 11.662 3.534 1.00 93.88 195 GLU A N 1
ATOM 1482 C CA . GLU A 1 195 ? 6.747 11.643 2.455 1.00 93.88 195 GLU A CA 1
ATOM 1483 C C . GLU A 1 195 ? 6.265 10.852 1.232 1.00 93.88 195 GLU A C 1
ATOM 1485 O O . GLU A 1 195 ? 6.505 11.253 0.091 1.00 93.88 195 GLU A O 1
ATOM 1490 N N . TYR A 1 196 ? 5.521 9.768 1.455 1.00 94.69 196 TYR A N 1
ATOM 1491 C CA . TYR A 1 196 ? 4.955 8.940 0.391 1.00 94.69 196 TYR A CA 1
ATOM 1492 C C . TYR A 1 196 ? 3.463 9.212 0.164 1.00 94.69 196 TYR A C 1
ATOM 1494 O O . TYR A 1 196 ? 2.742 8.343 -0.325 1.00 94.69 196 TYR A O 1
ATOM 1502 N N . SER A 1 197 ? 3.002 10.438 0.447 1.00 93.25 197 SER A N 1
ATOM 1503 C CA . SER A 1 197 ? 1.593 10.855 0.327 1.00 93.25 197 SER A CA 1
ATOM 1504 C C . SER A 1 197 ? 0.917 10.437 -0.969 1.00 93.25 197 SER A C 1
ATOM 1506 O O . SER A 1 197 ? -0.257 10.102 -0.960 1.00 93.25 197 SER A O 1
ATOM 1508 N N . LEU A 1 198 ? 1.630 10.464 -2.097 1.00 90.75 198 LEU A N 1
ATOM 1509 C CA . LEU A 1 198 ? 1.046 10.091 -3.384 1.00 90.75 198 LEU A CA 1
ATOM 1510 C C . LEU A 1 198 ? 0.652 8.606 -3.434 1.00 90.75 198 LEU A C 1
ATOM 1512 O O . LEU A 1 198 ? -0.404 8.270 -3.971 1.00 90.75 198 LEU A O 1
ATOM 1516 N N . VAL A 1 199 ? 1.485 7.734 -2.858 1.00 94.12 199 VAL A N 1
ATOM 1517 C CA . VAL A 1 199 ? 1.185 6.305 -2.708 1.00 94.12 199 VAL A CA 1
ATOM 1518 C C . VAL A 1 199 ? -0.058 6.163 -1.841 1.00 94.12 199 VAL A C 1
ATOM 1520 O O . VAL A 1 199 ? -1.025 5.521 -2.249 1.00 94.12 199 VAL A O 1
ATOM 1523 N N . TRP A 1 200 ? -0.073 6.817 -0.680 1.00 95.56 200 TRP A N 1
ATOM 1524 C CA . TRP A 1 200 ? -1.162 6.669 0.279 1.00 95.56 200 TRP A CA 1
ATOM 1525 C C . TRP A 1 200 ? -2.473 7.272 -0.201 1.00 95.56 200 TRP A C 1
ATOM 1527 O O . TRP A 1 200 ? -3.493 6.611 -0.092 1.00 95.56 200 TRP A O 1
ATOM 1537 N N . ALA A 1 201 ? -2.461 8.434 -0.845 1.00 93.44 201 ALA A N 1
ATOM 1538 C CA . ALA A 1 201 ? -3.655 9.018 -1.446 1.00 93.44 201 ALA A CA 1
ATOM 1539 C C . ALA A 1 201 ? -4.279 8.086 -2.494 1.00 93.44 201 ALA A C 1
ATOM 1541 O O . ALA A 1 201 ? -5.495 7.916 -2.539 1.00 93.44 201 ALA A O 1
ATOM 1542 N N . SER A 1 202 ? -3.457 7.429 -3.319 1.00 90.25 202 SER A N 1
ATOM 1543 C CA . SER A 1 202 ? -3.963 6.459 -4.296 1.00 90.25 202 SER A CA 1
ATOM 1544 C C . SER A 1 202 ? -4.537 5.199 -3.640 1.00 90.25 202 SER A C 1
ATOM 1546 O O . SER A 1 202 ? -5.580 4.693 -4.063 1.00 90.25 202 SER A O 1
ATOM 1548 N N . ALA A 1 203 ? -3.874 4.703 -2.594 1.00 92.31 203 ALA A N 1
ATOM 1549 C CA . ALA A 1 203 ? -4.281 3.512 -1.871 1.00 92.31 203 ALA A CA 1
ATOM 1550 C C . ALA A 1 203 ? -5.573 3.761 -1.082 1.00 92.31 203 ALA A C 1
ATOM 1552 O O . ALA A 1 203 ? -6.443 2.897 -1.055 1.00 92.31 203 ALA A O 1
ATOM 1553 N N . ASP A 1 204 ? -5.720 4.960 -0.522 1.00 93.75 204 ASP A N 1
ATOM 1554 C CA . ASP A 1 204 ? -6.902 5.417 0.202 1.00 93.75 204 ASP A CA 1
ATOM 1555 C C . ASP A 1 204 ? -8.115 5.543 -0.730 1.00 93.75 204 ASP A C 1
ATOM 1557 O O . ASP A 1 204 ? -9.157 4.940 -0.496 1.00 93.75 204 ASP A O 1
ATOM 1561 N N . LEU A 1 205 ? -7.953 6.195 -1.888 1.00 91.38 205 LEU A N 1
ATOM 1562 C CA . LEU A 1 205 ? -8.999 6.234 -2.919 1.00 91.38 205 LEU A CA 1
ATOM 1563 C C . LEU A 1 205 ? -9.408 4.832 -3.390 1.00 91.38 205 LEU A C 1
ATOM 1565 O O . LEU A 1 205 ? -10.585 4.575 -3.656 1.00 91.38 205 LEU A O 1
ATOM 1569 N N . THR A 1 206 ? -8.440 3.920 -3.497 1.00 87.69 206 THR A N 1
ATOM 1570 C CA . THR A 1 206 ? -8.702 2.525 -3.870 1.00 87.69 206 THR A CA 1
ATOM 1571 C C . THR A 1 206 ? -9.464 1.793 -2.767 1.00 87.69 206 THR A C 1
ATOM 1573 O O . THR A 1 206 ? -10.404 1.062 -3.069 1.00 87.69 206 THR A O 1
ATOM 1576 N N . TYR A 1 207 ? -9.107 2.016 -1.501 1.00 91.50 207 TYR A N 1
ATOM 1577 C CA . TYR A 1 207 ? -9.819 1.476 -0.345 1.00 91.50 207 TYR A CA 1
ATOM 1578 C C . TYR A 1 207 ? -11.274 1.955 -0.311 1.00 91.50 207 TYR A C 1
ATOM 1580 O O . TYR A 1 207 ? -12.186 1.137 -0.213 1.00 91.50 207 TYR A O 1
ATOM 1588 N N . GLU A 1 208 ? -11.515 3.251 -0.499 1.00 91.12 208 GLU A N 1
ATOM 1589 C CA . GLU A 1 208 ? -12.866 3.818 -0.547 1.00 91.12 208 GLU A CA 1
ATOM 1590 C C . GLU A 1 208 ? -13.693 3.241 -1.708 1.00 91.12 208 GLU A C 1
ATOM 1592 O O . GLU A 1 208 ? -14.866 2.885 -1.549 1.00 91.12 208 GLU A O 1
ATOM 1597 N N . ALA A 1 209 ? -13.090 3.078 -2.889 1.00 87.75 209 ALA A N 1
ATOM 1598 C CA . ALA A 1 209 ? -13.743 2.436 -4.031 1.00 87.75 209 ALA A CA 1
ATOM 1599 C C . ALA A 1 209 ? -14.049 0.949 -3.777 1.00 87.75 209 ALA A C 1
ATOM 1601 O O . ALA A 1 209 ? -15.094 0.454 -4.205 1.00 87.75 209 ALA A O 1
ATOM 1602 N N . PHE A 1 210 ? -13.159 0.249 -3.073 1.00 88.00 210 PHE A N 1
ATOM 1603 C CA . PHE A 1 210 ? -13.336 -1.144 -2.679 1.00 88.00 210 PHE A CA 1
ATOM 1604 C C . PHE A 1 210 ? -14.471 -1.292 -1.657 1.00 88.00 210 PHE A C 1
ATOM 1606 O O . PHE A 1 210 ? -15.423 -2.030 -1.902 1.00 88.00 210 PHE A O 1
ATOM 1613 N N . LYS A 1 211 ? -14.437 -0.530 -0.556 1.00 90.38 211 LYS A N 1
ATOM 1614 C CA . LYS A 1 211 ? -15.449 -0.580 0.512 1.00 90.38 211 LYS A CA 1
ATOM 1615 C C . LYS A 1 211 ? -16.830 -0.130 0.055 1.00 90.38 211 LYS A C 1
ATOM 1617 O O . LYS A 1 211 ? -17.828 -0.635 0.560 1.00 90.38 211 LYS A O 1
ATOM 1622 N N . SER A 1 212 ? -16.902 0.804 -0.891 1.00 90.62 212 SER A N 1
ATOM 1623 C CA . SER A 1 212 ? -18.177 1.260 -1.456 1.00 90.62 212 SER A CA 1
ATOM 1624 C C . SER A 1 212 ? -18.765 0.318 -2.511 1.00 90.62 212 SER A C 1
ATOM 1626 O O . SER A 1 212 ? -19.848 0.604 -3.014 1.00 90.62 212 SER A O 1
ATOM 1628 N N . GLY A 1 213 ? -18.070 -0.760 -2.893 1.00 87.62 213 GLY A N 1
ATOM 1629 C CA . GLY A 1 213 ? -18.493 -1.671 -3.965 1.00 87.62 213 GLY A CA 1
ATOM 1630 C C . GLY A 1 213 ? -18.320 -1.107 -5.381 1.00 87.62 213 GLY A C 1
ATOM 1631 O O . GLY A 1 213 ? -18.378 -1.855 -6.355 1.00 87.62 213 GLY A O 1
ATOM 1632 N N . LYS A 1 214 ? -18.005 0.190 -5.521 1.00 87.00 214 LYS A N 1
ATOM 1633 C CA . LYS A 1 214 ? -17.786 0.854 -6.816 1.00 87.00 214 LYS A CA 1
ATOM 1634 C C . LYS A 1 214 ? -16.728 0.159 -7.659 1.00 87.00 214 LYS A C 1
ATOM 1636 O O . LYS A 1 214 ? -16.829 0.171 -8.880 1.00 87.00 214 LYS A O 1
ATOM 1641 N N . MET A 1 215 ? -15.709 -0.428 -7.028 1.00 82.38 215 MET A N 1
ATOM 1642 C CA . MET A 1 215 ? -14.668 -1.156 -7.748 1.00 82.38 215 MET A CA 1
ATOM 1643 C C . MET A 1 215 ? -15.246 -2.340 -8.537 1.00 82.38 215 MET A C 1
ATOM 1645 O O . MET A 1 215 ? -14.876 -2.507 -9.694 1.00 82.38 215 MET A O 1
ATOM 1649 N N . GLU A 1 216 ? -16.178 -3.108 -7.962 1.00 85.44 216 GLU A N 1
ATOM 1650 C CA . GLU A 1 216 ? -16.844 -4.225 -8.651 1.00 85.44 216 GLU A CA 1
ATOM 1651 C C . GLU A 1 216 ? -17.775 -3.726 -9.770 1.00 85.44 216 GLU A C 1
ATOM 1653 O O . GLU A 1 216 ? -17.828 -4.316 -10.847 1.00 85.44 216 GLU A O 1
ATOM 1658 N N . GLU A 1 217 ? -18.468 -2.604 -9.554 1.00 85.88 217 GLU A N 1
ATOM 1659 C CA . GLU A 1 217 ? -19.414 -2.038 -10.526 1.00 85.88 217 GLU A CA 1
ATOM 1660 C C . GLU A 1 217 ? -18.740 -1.557 -11.818 1.00 85.88 217 GLU A C 1
ATOM 1662 O O . GLU A 1 217 ? -19.282 -1.712 -12.915 1.00 85.88 217 GLU A O 1
ATOM 1667 N N . VAL A 1 218 ? -17.563 -0.936 -11.701 1.00 83.81 218 VAL A N 1
ATOM 1668 C CA . VAL A 1 218 ? -16.902 -0.267 -12.832 1.00 83.81 218 VAL A CA 1
ATOM 1669 C C . VAL A 1 218 ? -15.974 -1.178 -13.626 1.00 83.81 218 VAL A C 1
ATOM 1671 O O . VAL A 1 218 ? -15.439 -0.749 -14.654 1.00 83.81 218 VAL A O 1
ATOM 1674 N N . MET A 1 219 ? -15.753 -2.418 -13.180 1.00 82.31 219 MET A N 1
ATOM 1675 C CA . MET A 1 219 ? -14.774 -3.307 -13.795 1.00 82.31 219 MET A CA 1
ATOM 1676 C C . MET A 1 219 ? -15.319 -4.711 -14.090 1.00 82.31 219 MET A C 1
ATOM 1678 O O . MET A 1 219 ? -16.203 -5.206 -13.401 1.00 82.31 219 MET A O 1
ATOM 1682 N N . PRO A 1 220 ? -14.792 -5.406 -15.117 1.00 89.06 220 PRO A N 1
ATOM 1683 C CA . PRO A 1 220 ? -15.165 -6.796 -15.367 1.00 89.06 220 PRO A CA 1
ATOM 1684 C C . PRO A 1 220 ? -14.789 -7.696 -14.183 1.00 89.06 220 PRO A C 1
ATOM 1686 O O . PRO A 1 220 ? -13.663 -7.590 -13.695 1.00 89.06 220 PRO A O 1
ATOM 1689 N N . ARG A 1 221 ? -15.670 -8.634 -13.797 1.00 86.19 221 ARG A N 1
ATOM 1690 C CA . ARG A 1 221 ? -15.440 -9.546 -12.655 1.00 86.19 221 ARG A CA 1
ATOM 1691 C C . ARG A 1 221 ? -14.077 -10.231 -12.667 1.00 86.19 221 ARG A C 1
ATOM 1693 O O . ARG A 1 221 ? -13.362 -10.162 -11.685 1.00 86.19 221 ARG A O 1
ATOM 1700 N N . GLU A 1 222 ? -13.651 -10.769 -13.809 1.00 87.50 222 GLU A N 1
ATOM 1701 C CA . GLU A 1 222 ? -12.332 -11.415 -13.936 1.00 87.50 222 GLU A CA 1
ATOM 1702 C C . GLU A 1 222 ? -11.174 -10.499 -13.488 1.00 87.50 222 GLU A C 1
ATOM 1704 O O . GLU A 1 222 ? -10.182 -10.950 -12.917 1.00 87.50 222 GLU A O 1
ATOM 1709 N N . GLN A 1 223 ? -11.285 -9.193 -13.747 1.00 81.00 223 GLN A N 1
ATOM 1710 C CA . GLN A 1 223 ? -10.272 -8.226 -13.334 1.00 81.00 223 GLN A CA 1
ATOM 1711 C C . GLN A 1 223 ? -10.385 -7.882 -11.850 1.00 81.00 223 GLN A C 1
ATOM 1713 O O . GLN A 1 223 ? -9.349 -7.751 -11.200 1.00 81.00 223 GLN A O 1
ATOM 1718 N N . TYR A 1 224 ? -11.607 -7.753 -11.331 1.00 83.50 224 TYR A N 1
ATOM 1719 C CA . TYR A 1 224 ? -11.859 -7.563 -9.904 1.00 83.50 224 TYR A CA 1
ATOM 1720 C C . TYR A 1 224 ? -11.260 -8.721 -9.097 1.00 83.50 224 TYR A C 1
ATOM 1722 O O . TYR A 1 224 ? -10.380 -8.499 -8.264 1.00 83.50 224 TYR A O 1
ATOM 1730 N N . ASP A 1 225 ? -11.612 -9.955 -9.460 1.00 87.31 225 ASP A N 1
ATOM 1731 C CA . ASP A 1 225 ? -11.129 -11.177 -8.817 1.00 87.31 225 ASP A CA 1
ATOM 1732 C C . ASP A 1 225 ? -9.603 -11.246 -8.859 1.00 87.31 225 ASP A C 1
ATOM 1734 O O . ASP A 1 225 ? -8.953 -11.626 -7.888 1.00 87.31 225 ASP A O 1
ATOM 1738 N N . LYS A 1 226 ? -8.984 -10.846 -9.977 1.00 85.75 226 LYS A N 1
ATOM 1739 C CA . LYS A 1 226 ? -7.523 -10.820 -10.091 1.00 85.75 226 LYS A CA 1
ATOM 1740 C C . LYS A 1 226 ? -6.883 -9.842 -9.102 1.00 85.75 226 LYS A C 1
ATOM 1742 O O . LYS A 1 226 ? -5.848 -10.176 -8.526 1.00 85.75 226 LYS A O 1
ATOM 1747 N N . ILE A 1 227 ? -7.457 -8.653 -8.918 1.00 82.38 227 ILE A N 1
ATOM 1748 C CA . ILE A 1 227 ? -6.956 -7.668 -7.947 1.00 82.38 227 ILE A CA 1
ATOM 1749 C C . ILE A 1 227 ? -7.132 -8.205 -6.528 1.00 82.38 227 ILE A C 1
ATOM 1751 O O . ILE A 1 227 ? -6.158 -8.252 -5.781 1.00 82.38 227 ILE A O 1
ATOM 1755 N N . VAL A 1 228 ? -8.331 -8.674 -6.179 1.00 84.19 228 VAL A N 1
ATOM 1756 C CA . VAL A 1 228 ? -8.627 -9.212 -4.843 1.00 84.19 228 VAL A CA 1
ATOM 1757 C C . VAL A 1 228 ? -7.706 -10.386 -4.510 1.00 84.19 228 VAL A C 1
ATOM 1759 O O . VAL A 1 228 ? -7.086 -10.403 -3.448 1.00 84.19 228 VAL A O 1
ATOM 1762 N N . ASN A 1 229 ? -7.501 -11.315 -5.446 1.00 86.00 229 ASN A N 1
ATOM 1763 C CA . ASN A 1 229 ? -6.586 -12.442 -5.263 1.00 86.00 229 ASN A CA 1
ATOM 1764 C C . ASN A 1 229 ? -5.130 -12.004 -5.054 1.00 86.00 229 ASN A C 1
ATOM 1766 O O . ASN A 1 229 ? -4.432 -12.576 -4.213 1.00 86.00 229 ASN A O 1
ATOM 1770 N N . ARG A 1 230 ? -4.658 -10.984 -5.785 1.00 83.50 230 ARG A N 1
ATOM 1771 C CA . ARG A 1 230 ? -3.317 -10.417 -5.569 1.00 83.50 230 ARG A CA 1
ATOM 1772 C C . ARG A 1 230 ? -3.196 -9.798 -4.183 1.00 83.50 230 ARG A C 1
ATOM 1774 O O . ARG A 1 230 ? -2.256 -10.131 -3.464 1.00 83.50 230 ARG A O 1
ATOM 1781 N N . LEU A 1 231 ? -4.162 -8.974 -3.782 1.00 85.06 231 LEU A N 1
ATOM 1782 C CA . LEU A 1 231 ? -4.174 -8.341 -2.463 1.00 85.06 231 LEU A CA 1
ATOM 1783 C C . LEU A 1 231 ? -4.241 -9.377 -1.340 1.00 85.06 231 LEU A C 1
ATOM 1785 O O . LEU A 1 231 ? -3.483 -9.280 -0.382 1.00 85.06 231 LEU A O 1
ATOM 1789 N N . ASN A 1 232 ? -5.047 -10.429 -1.487 1.00 85.00 232 ASN A N 1
ATOM 1790 C CA . ASN A 1 232 ? -5.091 -11.549 -0.547 1.00 85.00 232 ASN A CA 1
ATOM 1791 C C . ASN A 1 232 ? -3.750 -12.296 -0.466 1.00 85.00 232 ASN A C 1
ATOM 1793 O O . ASN A 1 232 ? -3.301 -12.667 0.624 1.00 85.00 232 ASN A O 1
ATOM 1797 N N . ALA A 1 233 ? -3.063 -12.484 -1.596 1.00 86.06 233 ALA A N 1
ATOM 1798 C CA . ALA A 1 233 ? -1.736 -13.090 -1.614 1.00 86.06 233 ALA A CA 1
ATOM 1799 C C . ALA A 1 233 ? -0.693 -12.211 -0.901 1.00 86.06 233 ALA A C 1
ATOM 1801 O O . ALA A 1 233 ? 0.111 -12.733 -0.124 1.00 86.06 233 ALA A O 1
ATOM 1802 N N . VAL A 1 234 ? -0.719 -10.895 -1.135 1.00 86.94 234 VAL A N 1
ATOM 1803 C CA . VAL A 1 234 ? 0.142 -9.914 -0.456 1.00 86.94 234 VAL A CA 1
ATOM 1804 C C . VAL A 1 234 ? -0.151 -9.892 1.038 1.00 86.94 234 VAL A C 1
ATOM 1806 O O . VAL A 1 234 ? 0.763 -10.049 1.842 1.00 86.94 234 VAL A O 1
ATOM 1809 N N . LYS A 1 235 ? -1.424 -9.805 1.425 1.00 83.69 235 LYS A N 1
ATOM 1810 C CA . LYS A 1 235 ? -1.880 -9.840 2.816 1.00 83.69 235 LYS A CA 1
ATOM 1811 C C . LYS A 1 235 ? -1.359 -11.067 3.552 1.00 83.69 235 LYS A C 1
ATOM 1813 O O . LYS A 1 235 ? -0.852 -10.953 4.664 1.00 83.69 235 LYS A O 1
ATOM 1818 N N . LYS A 1 236 ? -1.411 -12.243 2.920 1.00 84.19 236 LYS A N 1
ATOM 1819 C CA . LYS A 1 236 ? -0.866 -13.484 3.489 1.00 84.19 236 LYS A CA 1
ATOM 1820 C C . LYS A 1 236 ? 0.643 -13.395 3.754 1.00 84.19 236 LYS A C 1
ATOM 1822 O O . LYS A 1 236 ? 1.106 -13.954 4.745 1.00 84.19 236 LYS A O 1
ATOM 1827 N N . ARG A 1 237 ? 1.402 -12.699 2.897 1.00 81.00 237 ARG A N 1
ATOM 1828 C CA . ARG A 1 237 ? 2.838 -12.434 3.102 1.00 81.00 237 ARG A CA 1
ATOM 1829 C C . ARG A 1 237 ? 3.071 -11.381 4.185 1.00 81.00 237 ARG A C 1
ATOM 1831 O O . ARG A 1 237 ? 3.898 -11.597 5.062 1.00 81.00 237 ARG A O 1
ATOM 1838 N N . LEU A 1 238 ? 2.316 -10.283 4.173 1.00 74.75 238 LEU A N 1
ATOM 1839 C CA . LEU A 1 238 ? 2.423 -9.219 5.173 1.00 74.75 238 LEU A CA 1
ATOM 1840 C C . LEU A 1 238 ? 2.013 -9.685 6.569 1.00 74.75 238 LEU A C 1
ATOM 1842 O O . LEU A 1 238 ? 2.626 -9.251 7.533 1.00 74.75 238 LEU A O 1
ATOM 1846 N N . GLY A 1 239 ? 1.072 -10.623 6.700 1.00 65.56 239 GLY A N 1
ATOM 1847 C CA . GLY A 1 239 ? 0.711 -11.228 7.987 1.00 65.56 239 GLY A CA 1
ATOM 1848 C C . GLY A 1 239 ? 1.874 -11.943 8.692 1.00 65.56 239 GLY A C 1
ATOM 1849 O O . GLY A 1 239 ? 1.811 -12.157 9.900 1.00 65.56 239 GLY A O 1
ATOM 1850 N N . PHE A 1 240 ? 2.953 -12.277 7.969 1.00 47.78 240 PHE A N 1
ATOM 1851 C CA . PHE A 1 240 ? 4.215 -12.743 8.554 1.00 47.78 240 PHE A CA 1
ATOM 1852 C C . PHE A 1 240 ? 5.074 -11.593 9.117 1.00 47.78 240 PHE A C 1
ATOM 1854 O O . PHE A 1 240 ? 5.803 -11.799 10.082 1.00 47.78 240 PHE A O 1
ATOM 1861 N N . LEU A 1 241 ? 4.985 -10.390 8.540 1.00 46.28 241 LEU A N 1
ATOM 1862 C CA . LEU A 1 241 ? 5.779 -9.209 8.914 1.00 46.28 241 LEU A CA 1
ATOM 1863 C C . LEU A 1 241 ? 5.050 -8.263 9.892 1.00 46.28 241 LEU A C 1
ATOM 1865 O O . LEU A 1 241 ? 5.703 -7.586 10.679 1.00 46.28 241 LEU A O 1
ATOM 1869 N N . TYR A 1 242 ? 3.714 -8.255 9.888 1.00 51.81 242 TYR A N 1
ATOM 1870 C CA . TYR A 1 242 ? 2.835 -7.385 10.682 1.00 51.81 242 TYR A CA 1
ATOM 1871 C C . TYR A 1 242 ? 1.852 -8.220 11.507 1.00 51.81 242 TYR A C 1
ATOM 1873 O O . TYR A 1 242 ? 0.643 -8.184 11.295 1.00 51.81 242 TYR A O 1
ATOM 1881 N N . ALA A 1 243 ? 2.370 -9.044 12.415 1.00 37.03 243 ALA A N 1
ATOM 1882 C CA . ALA A 1 243 ? 1.563 -10.007 13.154 1.00 37.03 243 ALA A CA 1
ATOM 1883 C C . ALA A 1 243 ? 0.416 -9.362 13.970 1.00 37.03 243 ALA A C 1
ATOM 1885 O O . ALA A 1 243 ? 0.597 -8.976 15.123 1.00 37.03 243 ALA A O 1
ATOM 1886 N N . LYS A 1 244 ? -0.797 -9.402 13.408 1.00 42.19 244 LYS A N 1
ATOM 1887 C CA . LYS A 1 244 ? -1.992 -9.978 14.036 1.00 42.19 244 LYS A CA 1
ATOM 1888 C C . LYS A 1 244 ? -2.800 -10.726 12.973 1.00 42.19 244 LYS A C 1
ATOM 1890 O O . LYS A 1 244 ? -2.943 -10.290 11.837 1.00 42.19 244 LYS A O 1
ATOM 1895 N N . ARG A 1 245 ? -3.217 -11.936 13.338 1.00 44.38 245 ARG A N 1
ATOM 1896 C CA . ARG A 1 245 ? -3.931 -12.895 12.494 1.00 44.38 245 ARG A CA 1
ATOM 1897 C C . ARG A 1 245 ? -5.418 -12.586 12.617 1.00 44.38 245 ARG A C 1
ATOM 1899 O O . ARG A 1 245 ? -5.868 -12.484 13.746 1.00 44.38 245 ARG A O 1
ATOM 1906 N N . GLU A 1 246 ? -6.094 -12.514 11.475 1.00 45.44 246 GLU A N 1
ATOM 1907 C CA . GLU A 1 246 ? -7.552 -12.501 11.242 1.00 45.44 246 GLU A CA 1
ATOM 1908 C C . GLU A 1 246 ? -7.917 -11.283 10.407 1.00 45.44 246 GLU A C 1
ATOM 1910 O O . GLU A 1 246 ? -7.744 -10.168 10.850 1.00 45.44 246 GLU A O 1
ATOM 1915 N N . TYR A 1 247 ? -8.251 -11.534 9.141 1.00 42.75 247 TYR A N 1
ATOM 1916 C CA . TYR A 1 247 ? -9.334 -10.941 8.353 1.00 42.75 247 TYR A CA 1
ATOM 1917 C C . TYR A 1 247 ? -9.179 -11.572 6.968 1.00 42.75 247 TYR A C 1
ATOM 1919 O O . TYR A 1 247 ? -8.163 -11.395 6.292 1.00 42.75 247 TYR A O 1
ATOM 1927 N N . ILE A 1 248 ? -10.142 -12.381 6.560 1.00 44.53 248 ILE A N 1
ATOM 1928 C CA . ILE A 1 248 ? -10.265 -12.852 5.181 1.00 44.53 248 ILE A CA 1
ATOM 1929 C C . ILE A 1 248 ? -10.968 -11.704 4.445 1.00 44.53 248 ILE A C 1
ATOM 1931 O O . ILE A 1 248 ? -11.902 -11.129 4.996 1.00 44.53 248 ILE A O 1
ATOM 1935 N N . ILE A 1 249 ? -10.490 -11.290 3.265 1.00 47.34 249 ILE A N 1
ATOM 1936 C CA . ILE A 1 249 ? -11.389 -10.567 2.355 1.00 47.34 249 ILE A CA 1
ATOM 1937 C C . ILE A 1 249 ? -12.308 -11.669 1.847 1.00 47.34 249 ILE A C 1
ATOM 1939 O O . ILE A 1 249 ? -11.876 -12.466 1.017 1.00 47.34 249 ILE A O 1
ATOM 1943 N N . GLU A 1 250 ? -13.450 -11.843 2.510 1.00 51.22 250 GLU A N 1
ATOM 1944 C CA . GLU A 1 250 ? -14.420 -12.867 2.131 1.00 51.22 250 GLU A CA 1
ATOM 1945 C C . GLU A 1 250 ? -14.975 -12.518 0.745 1.00 51.22 250 GLU A C 1
ATOM 1947 O O . GLU A 1 250 ? -15.217 -11.342 0.462 1.00 51.22 250 GLU A O 1
ATOM 1952 N N . ASP A 1 251 ? -15.056 -13.546 -0.107 1.00 39.56 251 ASP A N 1
ATOM 1953 C CA . ASP A 1 251 ? -15.563 -13.483 -1.485 1.00 39.56 251 ASP A CA 1
ATOM 1954 C C . ASP A 1 251 ? -17.026 -13.007 -1.554 1.00 39.56 251 ASP A C 1
ATOM 1956 O O . ASP A 1 251 ? -17.821 -13.364 -0.649 1.00 39.56 251 ASP A O 1
#

Secondary structure (DSSP, 8-state):
----EEE-TTT--EEETT-SS-TTT----S-HHHH-HHHHHHHHHHHHHHTTS--S------------------------------PPPPPP--------------PPP----HHHHHHHHHHHHHHHHHHHHHHHHHHHHHHHHHHHHHHHHTS--S-HHHHHHHHHHTTT-HHHHHHHHHHHHHHHHHHS--TTHHHHHHHHHHHHHHHTSHHHHHS-HHHHHHHHHHHHHHHHHHHHHS---------